Protein AF-A0A8W8J405-F1 (afdb_monomer_lite)

Sequence (204 aa):
MCAQHGYMSYIKSLPINDTPEIFALHENANITFAQNETNTMLGALLLLQPKTSSGGGKSREEVMEETAKEILGKVPKPIPLDPIFEKYPVMYEQSMNTVLIQEVIRYSLEQGDKPIPQARLDRIVELIEPWFFFSLVWSVGCTGDNDSWLKFSDWVRQQMKKEGLPFPETGIVYNYRLDDAGISSSENDENLEEETEIQKVNRT

Organism: Magallana gigas (NCBI:txid29159)

Foldseek 3Di:
DPPVVVVVVVVVPDDPDDQCVVVVDDNCVVVVVVVVVVVVVVVVVVVVPPPDPPPDDDDPVRVVVVVVVVVVVVDDDQDDLVVLCVVQPPDPVCVVSVVVSVVSVVVCVVVVNDPPPVVLVVLCVVCVVVVVLVCCCVPVVVVDDPVSQQVVQVVSVVVCVVVVHDDDPDDGPVVDDDDSVCPPPPPPPPPPPDPDDDDDDDDD

Structure (mmCIF, N/CA/C/O backbone):
data_AF-A0A8W8J405-F1
#
_entry.id   AF-A0A8W8J405-F1
#
loop_
_atom_site.group_PDB
_atom_site.id
_atom_site.type_symbol
_atom_site.label_atom_id
_atom_site.label_alt_id
_atom_site.label_comp_id
_atom_site.label_asym_id
_atom_site.label_entity_id
_atom_site.label_seq_id
_atom_site.pdbx_PDB_ins_code
_atom_site.Cartn_x
_atom_site.Cartn_y
_atom_site.Cartn_z
_atom_site.occupancy
_atom_site.B_iso_or_equiv
_atom_site.auth_seq_id
_atom_site.auth_comp_id
_atom_site.auth_asym_id
_atom_site.auth_atom_id
_atom_site.pdbx_PDB_model_num
ATOM 1 N N . MET A 1 1 ? 36.728 -22.732 -44.590 1.00 49.19 1 MET A N 1
ATOM 2 C CA . MET A 1 1 ? 37.371 -21.796 -43.636 1.00 49.19 1 MET A CA 1
ATOM 3 C C . MET A 1 1 ? 37.109 -20.306 -43.922 1.00 49.19 1 MET A C 1
ATOM 5 O O . MET A 1 1 ? 37.395 -19.501 -43.052 1.00 49.19 1 MET A O 1
ATOM 9 N N . CYS A 1 2 ? 36.517 -19.901 -45.057 1.00 55.41 2 CYS A N 1
ATOM 10 C CA . CYS A 1 2 ? 36.328 -18.472 -45.387 1.00 55.41 2 CYS A CA 1
ATOM 11 C C . CYS A 1 2 ? 35.104 -17.789 -44.741 1.00 55.41 2 CYS A C 1
ATOM 13 O O . CYS A 1 2 ? 35.080 -16.567 -44.650 1.00 55.41 2 CYS A O 1
ATOM 15 N N . ALA A 1 3 ? 34.105 -18.543 -44.266 1.00 60.91 3 ALA A N 1
ATOM 16 C CA . ALA A 1 3 ? 32.871 -17.960 -43.726 1.00 60.91 3 ALA A CA 1
ATOM 17 C C . ALA A 1 3 ? 33.085 -17.227 -42.385 1.00 60.91 3 ALA A C 1
ATOM 19 O O . ALA A 1 3 ? 32.571 -16.132 -42.188 1.00 60.91 3 ALA A O 1
ATOM 20 N N . GLN A 1 4 ? 33.910 -17.780 -41.487 1.00 63.34 4 GLN A N 1
ATOM 21 C CA . GLN A 1 4 ? 34.148 -17.212 -40.152 1.00 63.34 4 GLN A CA 1
ATOM 22 C C . GLN A 1 4 ? 34.823 -15.831 -40.203 1.00 63.34 4 GLN A C 1
ATOM 24 O O . GLN A 1 4 ? 34.497 -14.957 -39.406 1.00 63.34 4 GLN A O 1
ATOM 29 N N . HIS A 1 5 ? 35.731 -15.616 -41.161 1.00 70.56 5 HIS A N 1
ATOM 30 C CA . HIS A 1 5 ? 36.436 -14.342 -41.314 1.00 70.56 5 HIS A CA 1
ATOM 31 C C . HIS A 1 5 ? 35.497 -13.214 -41.774 1.00 70.56 5 HIS A C 1
ATOM 33 O O . HIS A 1 5 ? 35.637 -12.082 -41.320 1.00 70.56 5 HIS A O 1
ATOM 39 N N . GLY A 1 6 ? 34.503 -13.530 -42.614 1.00 81.44 6 GLY A N 1
ATOM 40 C CA . GLY A 1 6 ? 33.496 -12.566 -43.067 1.00 81.44 6 GLY A CA 1
ATOM 41 C C . GLY A 1 6 ? 32.609 -12.060 -41.927 1.00 81.44 6 GLY A C 1
ATOM 42 O O . GLY A 1 6 ? 32.471 -10.851 -41.752 1.00 81.44 6 GLY A O 1
ATOM 43 N N . TYR A 1 7 ? 32.078 -12.968 -41.099 1.00 83.75 7 TYR A N 1
ATOM 44 C CA . TYR A 1 7 ? 31.247 -12.589 -39.948 1.00 83.75 7 TYR A CA 1
ATOM 45 C C . TYR A 1 7 ? 32.035 -11.802 -38.895 1.00 83.75 7 TYR A C 1
ATOM 47 O O . TYR A 1 7 ? 31.532 -10.816 -38.368 1.00 83.75 7 TYR A O 1
ATOM 55 N N . MET A 1 8 ? 33.292 -12.176 -38.631 1.00 84.50 8 MET A N 1
ATOM 56 C CA . MET A 1 8 ? 34.136 -11.446 -37.678 1.00 84.50 8 MET A CA 1
ATOM 57 C C . MET A 1 8 ? 34.465 -10.027 -38.143 1.00 84.50 8 MET A C 1
ATOM 59 O O . MET A 1 8 ? 34.508 -9.113 -37.323 1.00 84.50 8 MET A O 1
ATOM 63 N N . SER A 1 9 ? 34.692 -9.833 -39.442 1.00 85.12 9 SER A N 1
ATOM 64 C CA . SER A 1 9 ? 34.904 -8.501 -40.013 1.00 85.12 9 SER A CA 1
ATOM 65 C C . SER A 1 9 ? 33.631 -7.651 -39.961 1.00 85.12 9 SER A C 1
ATOM 67 O O . SER A 1 9 ? 33.719 -6.461 -39.675 1.00 85.12 9 SER A O 1
ATOM 69 N N . TYR A 1 10 ? 32.454 -8.260 -40.150 1.00 85.50 10 TYR A N 1
ATOM 70 C CA . TYR A 1 10 ? 31.164 -7.578 -40.008 1.00 85.50 10 TYR A CA 1
ATOM 71 C C . TYR A 1 10 ? 30.876 -7.162 -38.558 1.00 85.50 10 TYR A C 1
ATOM 73 O O . TYR A 1 10 ? 30.579 -5.997 -38.313 1.00 85.50 10 TYR A O 1
ATOM 81 N N . ILE A 1 11 ? 31.058 -8.059 -37.582 1.00 85.31 11 ILE A N 1
ATOM 82 C CA . ILE A 1 11 ? 30.858 -7.753 -36.151 1.00 85.31 11 ILE A CA 1
ATOM 83 C C . ILE A 1 11 ? 31.761 -6.596 -35.703 1.00 85.31 11 ILE A C 1
ATOM 85 O O . ILE A 1 11 ? 31.324 -5.716 -34.973 1.00 85.31 11 ILE A O 1
ATOM 89 N N . LYS A 1 12 ? 33.009 -6.551 -36.183 1.00 85.81 12 LYS A N 1
ATOM 90 C CA . LYS A 1 12 ? 33.948 -5.459 -35.877 1.00 85.81 12 LYS A CA 1
ATOM 91 C C . LYS A 1 12 ? 33.601 -4.126 -36.546 1.00 85.81 12 LYS A C 1
ATOM 93 O O . LYS A 1 12 ? 34.156 -3.109 -36.148 1.00 85.81 12 LYS A O 1
ATOM 98 N N . SER A 1 13 ? 32.750 -4.137 -37.573 1.00 87.56 13 SER A N 1
ATOM 99 C CA . SER A 1 13 ? 32.295 -2.921 -38.258 1.00 87.56 13 SER A CA 1
ATOM 100 C C . SER A 1 13 ? 31.085 -2.265 -37.589 1.00 87.56 13 SER A C 1
ATOM 102 O O . SER A 1 13 ? 30.742 -1.140 -37.947 1.00 87.56 13 SER A O 1
ATOM 104 N N . LEU A 1 14 ? 30.442 -2.951 -36.636 1.00 87.19 14 LEU A N 1
ATOM 105 C CA . LEU A 1 14 ? 29.281 -2.423 -35.930 1.00 87.19 14 LEU A CA 1
ATOM 106 C C . LEU A 1 14 ? 29.681 -1.325 -34.926 1.00 87.19 14 LEU A C 1
ATOM 108 O O . LEU A 1 14 ? 30.794 -1.353 -34.389 1.00 87.19 14 LEU A O 1
ATOM 112 N N . PRO A 1 15 ? 28.784 -0.356 -34.666 1.00 84.56 15 PRO A N 1
ATOM 113 C CA . PRO A 1 15 ? 28.981 0.646 -33.625 1.00 84.56 15 PRO A CA 1
ATOM 114 C C . PRO A 1 15 ? 29.233 0.007 -32.252 1.00 84.56 15 PRO A C 1
ATOM 116 O O . PRO A 1 15 ? 28.630 -1.001 -31.910 1.00 84.56 15 PRO A O 1
ATOM 119 N N . ILE A 1 16 ? 30.107 0.619 -31.445 1.00 83.00 16 ILE A N 1
ATOM 120 C CA . ILE A 1 16 ? 30.371 0.182 -30.058 1.00 83.00 16 ILE A CA 1
ATOM 121 C C . ILE A 1 16 ? 29.167 0.420 -29.139 1.00 83.00 16 ILE A C 1
ATOM 123 O O . ILE A 1 16 ? 29.003 -0.293 -28.153 1.00 83.00 16 ILE A O 1
ATOM 127 N N . ASN A 1 17 ? 28.361 1.440 -29.441 1.00 81.75 17 ASN A N 1
ATOM 128 C CA . ASN A 1 17 ? 27.164 1.769 -28.685 1.00 81.75 17 ASN A CA 1
ATOM 129 C C . ASN A 1 17 ? 25.943 1.596 -29.586 1.00 81.75 17 ASN A C 1
ATOM 131 O O . ASN A 1 17 ? 25.810 2.309 -30.584 1.00 81.75 17 ASN A O 1
ATOM 135 N N . ASP A 1 18 ? 25.079 0.656 -29.225 1.00 84.00 18 ASP A N 1
ATOM 136 C CA . ASP A 1 18 ? 23.837 0.392 -29.940 1.00 84.00 18 ASP A CA 1
ATOM 137 C C . ASP A 1 18 ? 22.795 1.470 -29.622 1.00 84.00 18 ASP A C 1
ATOM 139 O O . ASP A 1 18 ? 22.687 1.956 -28.493 1.00 84.00 18 ASP A O 1
ATOM 143 N N . THR A 1 19 ? 22.004 1.863 -30.621 1.00 80.81 19 THR A N 1
ATOM 144 C CA . THR A 1 19 ? 20.865 2.756 -30.392 1.00 80.81 19 THR A CA 1
ATOM 145 C C . THR A 1 19 ? 19.710 1.977 -29.752 1.00 80.81 19 THR A C 1
ATOM 147 O O . THR A 1 19 ? 19.503 0.804 -30.065 1.00 80.81 19 THR A O 1
ATOM 150 N N . PRO A 1 20 ? 18.905 2.606 -28.878 1.00 81.31 20 PRO A N 1
ATOM 151 C CA . PRO A 1 20 ? 17.799 1.931 -28.190 1.00 81.31 20 PRO A CA 1
ATOM 152 C C . PRO A 1 20 ? 16.740 1.364 -29.156 1.00 81.31 20 PRO A C 1
ATOM 154 O O . PRO A 1 20 ? 16.057 0.395 -28.825 1.00 81.31 20 PRO A O 1
ATOM 157 N N . GLU A 1 21 ? 16.658 1.892 -30.380 1.00 84.06 21 GLU A N 1
ATOM 158 C CA . GLU A 1 21 ? 15.773 1.408 -31.448 1.00 84.06 21 GLU A CA 1
ATOM 159 C C . GLU A 1 21 ? 16.043 -0.052 -31.852 1.00 84.06 21 GLU A C 1
ATOM 161 O O . GLU A 1 21 ? 15.102 -0.765 -32.201 1.00 84.06 21 GLU A O 1
ATOM 166 N N . ILE A 1 22 ? 17.291 -0.537 -31.738 1.00 85.31 22 ILE A N 1
ATOM 167 C CA . ILE A 1 22 ? 17.645 -1.954 -31.967 1.00 85.31 22 ILE A CA 1
ATOM 168 C C . ILE A 1 22 ? 16.896 -2.886 -31.006 1.00 85.31 22 ILE A C 1
ATOM 170 O O . ILE A 1 22 ? 16.579 -4.022 -31.359 1.00 85.31 22 ILE A O 1
ATOM 174 N N . PHE A 1 23 ? 16.566 -2.393 -29.812 1.00 82.81 23 PHE A N 1
ATOM 175 C CA . PHE A 1 23 ? 15.793 -3.109 -28.799 1.00 82.81 23 PHE A CA 1
ATOM 176 C C . PHE A 1 23 ? 14.302 -2.739 -28.818 1.00 82.81 23 PHE A C 1
ATOM 178 O O . PHE A 1 23 ? 13.581 -3.071 -27.880 1.00 82.81 23 PHE A O 1
ATOM 185 N N . ALA A 1 24 ? 13.833 -2.058 -29.872 1.00 85.56 24 ALA A N 1
ATOM 186 C CA . ALA A 1 24 ? 12.485 -1.495 -29.981 1.00 85.56 24 ALA A CA 1
ATOM 187 C C . ALA A 1 24 ? 12.135 -0.488 -28.863 1.00 85.56 24 ALA A C 1
ATOM 189 O O . ALA A 1 24 ? 10.970 -0.335 -28.493 1.00 85.56 24 ALA A O 1
ATOM 190 N N . LEU A 1 25 ? 13.142 0.209 -28.324 1.00 87.38 25 LEU A N 1
ATOM 191 C CA . LEU A 1 25 ? 12.984 1.226 -27.286 1.00 87.38 25 LEU A CA 1
ATOM 192 C C . LEU A 1 25 ? 13.091 2.642 -27.869 1.00 87.38 25 LEU A C 1
ATOM 194 O O . LEU A 1 25 ? 13.815 2.891 -28.830 1.00 87.38 25 LEU A O 1
ATOM 198 N N . HIS A 1 26 ? 12.378 3.586 -27.251 1.00 89.25 26 HIS A N 1
ATOM 199 C CA . HIS A 1 26 ? 12.463 5.011 -27.584 1.00 89.25 26 HIS A CA 1
ATOM 200 C C . HIS A 1 26 ? 13.793 5.613 -27.096 1.00 89.25 26 HIS A C 1
ATOM 202 O O . HIS A 1 26 ? 14.342 5.156 -26.096 1.00 89.25 26 HIS A O 1
ATOM 208 N N . GLU A 1 27 ? 14.275 6.693 -27.722 1.00 82.38 27 GLU A N 1
ATOM 209 C CA . GLU A 1 27 ? 15.533 7.380 -27.361 1.00 82.38 27 GLU A CA 1
ATOM 210 C C . GLU A 1 27 ? 15.611 7.774 -25.870 1.00 82.38 27 GLU A C 1
ATOM 212 O O . GLU A 1 27 ? 16.662 7.686 -25.235 1.00 82.38 27 GLU A O 1
ATOM 217 N N . ASN A 1 28 ? 14.461 8.088 -25.268 1.00 85.56 28 ASN A N 1
ATOM 218 C CA . ASN A 1 28 ? 14.328 8.384 -23.835 1.00 85.56 28 ASN A CA 1
ATOM 219 C C . ASN A 1 28 ? 14.740 7.220 -22.913 1.00 85.56 28 ASN A C 1
ATOM 221 O O . ASN A 1 28 ? 15.047 7.460 -21.747 1.00 85.56 28 ASN A O 1
ATOM 225 N N . ALA A 1 29 ? 14.780 5.978 -23.405 1.00 85.31 29 ALA A N 1
ATOM 226 C CA . ALA A 1 29 ? 15.262 4.836 -22.632 1.00 85.31 29 ALA A CA 1
ATOM 227 C C . ALA A 1 29 ? 16.728 5.015 -22.206 1.00 85.31 29 ALA A C 1
ATOM 229 O O . ALA A 1 29 ? 17.083 4.633 -21.091 1.00 85.31 29 ALA A O 1
ATOM 230 N N . ASN A 1 30 ? 17.550 5.682 -23.027 1.00 85.06 30 ASN A N 1
ATOM 231 C CA . ASN A 1 30 ? 18.928 6.018 -22.662 1.00 85.06 30 ASN A CA 1
ATOM 232 C C . ASN A 1 30 ? 18.981 7.018 -21.499 1.00 85.06 30 ASN A C 1
ATOM 234 O O . ASN A 1 30 ? 19.847 6.901 -20.636 1.00 85.06 30 ASN A O 1
ATOM 238 N N . ILE A 1 31 ? 18.037 7.966 -21.437 1.00 88.69 31 ILE A N 1
ATOM 239 C CA . ILE A 1 31 ? 17.936 8.932 -20.333 1.00 88.69 31 ILE A CA 1
ATOM 240 C C . ILE A 1 31 ? 17.579 8.198 -19.038 1.00 88.69 31 ILE A C 1
ATOM 242 O O . ILE A 1 31 ? 18.243 8.388 -18.021 1.00 88.69 31 ILE A O 1
ATOM 246 N N . THR A 1 32 ? 16.570 7.322 -19.072 1.00 88.12 32 THR A N 1
ATOM 247 C CA . THR A 1 32 ? 16.173 6.524 -17.902 1.00 88.12 32 THR A CA 1
ATOM 248 C C . THR A 1 32 ? 17.295 5.599 -17.439 1.00 88.12 32 THR A C 1
ATOM 250 O O . THR A 1 32 ? 17.549 5.509 -16.238 1.00 88.12 32 THR A O 1
ATOM 253 N N . PHE A 1 33 ? 17.997 4.949 -18.371 1.00 87.88 33 PHE A N 1
ATOM 254 C CA . PHE A 1 33 ? 19.150 4.107 -18.062 1.00 87.88 33 PHE A CA 1
ATOM 255 C C . PHE A 1 33 ? 20.262 4.911 -17.378 1.00 87.88 33 PHE A C 1
ATOM 257 O O . PHE A 1 33 ? 20.672 4.560 -16.273 1.00 87.88 33 PHE A O 1
ATOM 264 N N . ALA A 1 34 ? 20.672 6.036 -17.972 1.00 89.00 34 ALA A N 1
ATOM 265 C CA . ALA A 1 34 ? 21.713 6.901 -17.423 1.00 89.00 34 ALA A CA 1
ATOM 266 C C . ALA A 1 34 ? 21.331 7.472 -16.049 1.00 89.00 34 ALA A C 1
ATOM 268 O O . ALA A 1 34 ? 22.167 7.545 -15.148 1.00 89.00 34 ALA A O 1
ATOM 269 N N . GLN A 1 35 ? 20.062 7.843 -15.851 1.00 93.94 35 GLN A N 1
ATOM 270 C CA . GLN A 1 35 ? 19.569 8.324 -14.563 1.00 93.94 35 GLN A CA 1
ATOM 271 C C . GLN A 1 35 ? 19.590 7.217 -13.503 1.00 93.94 35 GLN A C 1
ATOM 273 O O . GLN A 1 35 ? 20.003 7.462 -12.372 1.00 93.94 35 GLN A O 1
ATOM 278 N N . ASN A 1 36 ? 19.196 5.993 -13.859 1.00 93.06 36 ASN A N 1
ATOM 279 C CA . ASN A 1 36 ? 19.221 4.856 -12.943 1.00 93.06 36 ASN A CA 1
ATOM 280 C C . ASN A 1 36 ? 20.654 4.435 -12.571 1.00 93.06 36 ASN A C 1
ATOM 282 O O . ASN A 1 36 ? 20.948 4.194 -11.399 1.00 93.06 36 ASN A O 1
ATOM 286 N N . GLU A 1 37 ? 21.564 4.400 -13.547 1.00 94.38 37 GLU A N 1
ATOM 287 C CA . GLU A 1 37 ? 22.986 4.127 -13.320 1.00 94.38 37 GLU A CA 1
ATOM 288 C C . GLU A 1 37 ? 23.612 5.198 -12.417 1.00 94.38 37 GLU A C 1
ATOM 290 O O . GLU A 1 37 ? 24.251 4.875 -11.413 1.00 94.38 37 GLU A O 1
ATOM 295 N N . THR A 1 38 ? 23.335 6.476 -12.699 1.00 94.94 38 THR A N 1
ATOM 296 C CA . THR A 1 38 ? 23.798 7.602 -11.877 1.00 94.94 38 THR A CA 1
ATOM 297 C C . THR A 1 38 ? 23.254 7.506 -10.453 1.00 94.94 38 THR A C 1
ATOM 299 O O . THR A 1 38 ? 24.016 7.627 -9.498 1.00 94.94 38 THR A O 1
ATOM 302 N N . ASN A 1 39 ? 21.958 7.232 -10.278 1.00 94.69 39 ASN A N 1
ATOM 303 C CA . ASN A 1 39 ? 21.352 7.062 -8.955 1.00 94.69 39 ASN A CA 1
ATOM 304 C C . ASN A 1 39 ? 21.983 5.897 -8.184 1.00 94.69 39 A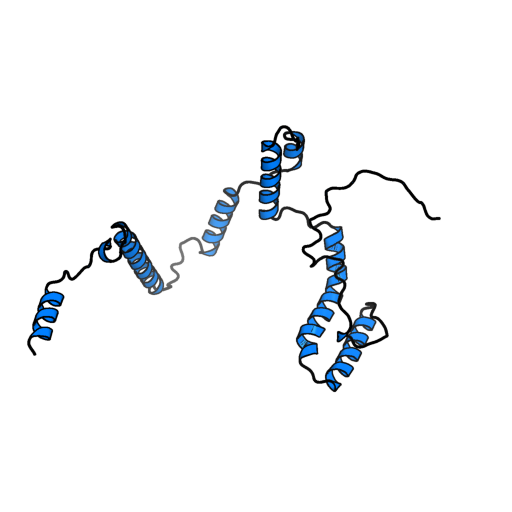SN A C 1
ATOM 306 O O . ASN A 1 39 ? 22.230 6.015 -6.984 1.00 94.69 39 ASN A O 1
ATOM 310 N N . THR A 1 40 ? 22.294 4.798 -8.869 1.00 94.12 40 THR A N 1
ATOM 311 C CA . THR A 1 40 ? 22.969 3.640 -8.271 1.00 94.12 40 THR A CA 1
ATOM 312 C C . THR A 1 40 ? 24.387 3.999 -7.821 1.00 94.12 40 THR A C 1
ATOM 314 O O . THR A 1 40 ? 24.774 3.691 -6.693 1.00 94.12 40 THR A O 1
ATOM 317 N N . MET A 1 41 ? 25.150 4.708 -8.659 1.00 94.00 41 MET A N 1
ATOM 318 C CA . MET A 1 41 ? 26.495 5.189 -8.329 1.00 94.00 41 MET A CA 1
ATOM 319 C C . MET A 1 41 ? 26.481 6.171 -7.151 1.00 94.00 41 MET A C 1
ATOM 321 O O . MET A 1 41 ? 27.282 6.039 -6.226 1.00 94.00 41 MET A O 1
ATOM 325 N N . LEU A 1 42 ? 25.562 7.140 -7.159 1.00 94.12 42 LEU A N 1
ATOM 326 C CA . LEU A 1 42 ? 25.394 8.097 -6.065 1.00 94.12 42 LEU A CA 1
ATOM 327 C C . LEU A 1 42 ? 24.978 7.392 -4.770 1.00 94.12 42 LEU A C 1
ATOM 329 O O . LEU A 1 42 ? 25.512 7.703 -3.708 1.00 94.12 42 LEU A O 1
ATOM 333 N N . GLY A 1 43 ? 24.100 6.390 -4.853 1.00 90.44 43 GLY A N 1
ATOM 334 C CA . GLY A 1 43 ? 23.758 5.525 -3.726 1.00 90.44 43 GLY A CA 1
ATOM 335 C C . GLY A 1 43 ? 24.981 4.800 -3.160 1.00 90.44 43 GLY A C 1
ATOM 336 O O . GLY A 1 43 ? 25.205 4.821 -1.952 1.00 90.44 43 GLY A O 1
ATOM 337 N N . ALA A 1 44 ? 25.825 4.224 -4.020 1.00 89.75 44 ALA A N 1
ATOM 338 C CA . ALA A 1 44 ? 27.069 3.577 -3.601 1.00 89.75 44 ALA A CA 1
ATOM 339 C C . ALA A 1 44 ? 28.061 4.564 -2.953 1.00 89.75 44 ALA A C 1
ATOM 341 O O . ALA A 1 44 ? 28.687 4.238 -1.945 1.00 89.75 44 ALA A O 1
ATOM 342 N N . LEU A 1 45 ? 28.171 5.788 -3.476 1.00 90.31 45 LEU A N 1
ATOM 343 C CA . LEU A 1 45 ? 28.992 6.851 -2.885 1.00 90.31 45 LEU A CA 1
ATOM 344 C C . LEU A 1 45 ? 28.489 7.275 -1.500 1.00 90.31 45 LEU A C 1
ATOM 346 O O . LEU A 1 45 ? 29.299 7.445 -0.590 1.00 90.31 45 LEU A O 1
ATOM 350 N N . LEU A 1 46 ? 27.171 7.389 -1.311 1.00 84.75 46 LEU A N 1
ATOM 351 C CA . LEU A 1 46 ? 26.574 7.661 0.001 1.00 84.75 46 LEU A CA 1
ATOM 352 C C . LEU A 1 46 ? 26.877 6.547 1.011 1.00 84.75 46 LEU A C 1
ATOM 354 O O . LEU A 1 46 ? 27.085 6.828 2.189 1.00 84.75 46 LEU A O 1
ATOM 358 N N . LEU A 1 47 ? 26.949 5.287 0.569 1.00 85.00 47 LEU A N 1
ATOM 359 C CA . LEU A 1 47 ? 27.334 4.164 1.433 1.00 85.00 47 LEU A CA 1
ATOM 360 C C . LEU A 1 47 ? 28.817 4.197 1.828 1.00 85.00 47 LEU A C 1
ATOM 362 O O . LEU A 1 47 ? 29.161 3.764 2.928 1.00 85.00 47 LEU A O 1
ATOM 366 N N . LEU A 1 48 ? 29.685 4.713 0.953 1.00 85.88 48 LEU A N 1
ATOM 367 C CA . LEU A 1 48 ? 31.112 4.914 1.228 1.00 85.88 48 LEU A CA 1
ATOM 368 C C . LEU A 1 48 ? 31.385 6.138 2.108 1.00 85.88 48 LEU A C 1
ATOM 370 O O . LEU A 1 48 ? 32.483 6.261 2.656 1.00 85.88 48 LEU A O 1
ATOM 374 N N . GLN A 1 49 ? 30.416 7.047 2.244 1.00 80.12 49 GLN A N 1
ATOM 375 C CA . GLN A 1 49 ? 30.575 8.241 3.056 1.00 80.12 49 GLN A CA 1
ATOM 376 C C . GLN A 1 49 ? 30.865 7.840 4.516 1.00 80.12 49 GLN A C 1
ATOM 378 O O . GLN A 1 49 ? 30.076 7.109 5.129 1.00 80.12 49 GLN A O 1
ATOM 383 N N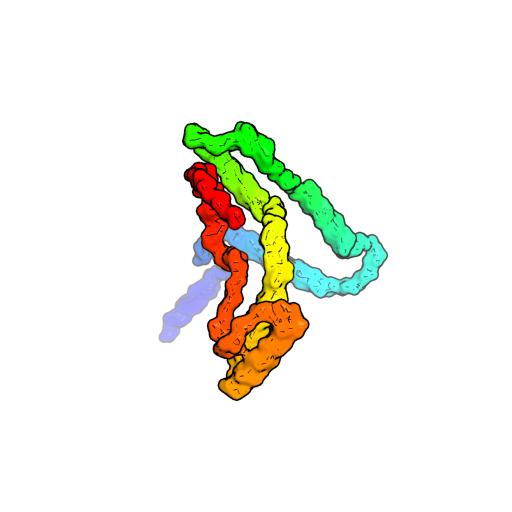 . PRO A 1 50 ? 31.988 8.298 5.106 1.00 79.12 50 PRO A N 1
ATOM 384 C CA . PRO A 1 50 ? 32.309 7.979 6.485 1.00 79.12 50 PRO A CA 1
ATOM 385 C C . PRO A 1 50 ? 31.207 8.531 7.386 1.00 79.12 50 PRO A C 1
ATOM 387 O O . PRO A 1 50 ? 30.899 9.723 7.353 1.00 79.12 50 PRO A O 1
ATOM 390 N N . LYS A 1 51 ? 30.620 7.662 8.212 1.00 67.25 51 LYS A N 1
ATOM 391 C CA . LYS A 1 51 ? 29.638 8.040 9.236 1.00 67.25 51 LYS A CA 1
ATOM 392 C C . LYS A 1 51 ? 30.340 8.736 10.406 1.00 67.25 51 LYS A C 1
ATOM 394 O O . LYS A 1 51 ? 30.284 8.266 11.538 1.00 67.25 51 LYS A O 1
ATOM 399 N N . THR A 1 52 ? 31.061 9.823 10.149 1.00 60.81 52 THR A N 1
ATOM 400 C CA . THR A 1 52 ? 31.509 10.710 11.217 1.00 60.81 52 THR A CA 1
ATOM 401 C C . THR A 1 52 ? 30.319 11.568 11.617 1.00 60.81 52 THR A C 1
ATOM 403 O O . THR A 1 52 ? 29.732 12.286 10.810 1.00 60.81 52 THR A O 1
ATOM 406 N N . SER A 1 53 ? 29.909 11.450 12.877 1.00 56.19 53 SER A N 1
ATOM 407 C CA . SER A 1 53 ? 28.870 12.283 13.469 1.00 56.19 53 SER A CA 1
ATOM 408 C C . SER A 1 53 ? 29.384 13.721 13.576 1.00 56.19 53 SER A C 1
ATOM 410 O O . SER A 1 53 ? 29.942 14.119 14.599 1.00 56.19 53 SER A O 1
ATOM 412 N N . SER A 1 54 ? 29.242 14.502 12.505 1.00 58.59 54 SER A N 1
ATOM 413 C CA . SER A 1 54 ? 29.358 15.955 12.587 1.00 58.59 54 SER A CA 1
ATOM 414 C C . SER A 1 54 ? 28.105 16.462 13.302 1.00 58.59 54 SER A C 1
ATOM 416 O O . SER A 1 54 ? 27.027 16.565 12.719 1.00 58.59 54 SER A O 1
ATOM 418 N N . GLY A 1 55 ? 28.223 16.650 14.616 1.00 63.31 55 GLY A N 1
ATOM 419 C CA . GLY A 1 55 ? 27.159 17.193 15.452 1.00 63.31 55 GLY A CA 1
ATOM 420 C C . GLY A 1 55 ? 26.908 18.652 15.090 1.00 63.31 55 GLY A C 1
ATOM 421 O O . GLY A 1 55 ? 27.693 19.519 15.463 1.00 63.31 55 GLY A O 1
ATOM 422 N N . GLY A 1 56 ? 25.833 18.915 14.348 1.00 62.81 56 GLY A N 1
ATOM 423 C CA . GLY A 1 56 ? 25.444 20.281 13.986 1.00 62.81 56 GLY A CA 1
ATOM 424 C C . GLY A 1 56 ? 24.247 20.416 13.042 1.00 62.81 56 GLY A C 1
ATOM 425 O O . GLY A 1 56 ? 24.049 21.492 12.489 1.00 62.81 56 GLY A O 1
ATOM 426 N N . GLY A 1 57 ? 23.460 19.359 12.831 1.00 70.62 57 GLY A N 1
ATOM 427 C CA . GLY A 1 57 ? 22.231 19.395 12.033 1.00 70.62 57 GLY A CA 1
ATOM 428 C C . GLY A 1 57 ? 21.073 18.743 12.783 1.00 70.62 57 GLY A C 1
ATOM 429 O O . GLY A 1 57 ? 21.312 18.013 13.749 1.00 70.62 57 GLY A O 1
ATOM 430 N N . LYS A 1 58 ? 19.837 19.006 12.336 1.00 65.12 58 LYS A N 1
ATOM 431 C CA . LYS A 1 58 ? 18.640 18.303 12.820 1.00 65.12 58 LYS A CA 1
ATOM 432 C C . LYS A 1 58 ? 18.899 16.799 12.805 1.00 65.12 58 LYS A C 1
ATOM 434 O O . LYS A 1 58 ? 19.486 16.283 11.848 1.00 65.12 58 LYS A O 1
ATOM 439 N N . SER A 1 59 ? 18.501 16.102 13.865 1.00 75.56 59 SER A N 1
ATOM 440 C CA . SER A 1 59 ? 18.635 14.645 13.880 1.00 75.56 59 SER A CA 1
ATOM 441 C C . SER A 1 59 ? 17.786 14.050 12.755 1.00 75.56 59 SER A C 1
ATOM 443 O O . SER A 1 59 ? 16.796 14.639 12.317 1.00 75.56 59 SER A O 1
ATOM 445 N N . ARG A 1 60 ? 18.167 12.872 12.256 1.00 69.88 60 ARG A N 1
ATOM 446 C CA . ARG A 1 60 ? 17.381 12.177 11.226 1.00 69.88 60 ARG A CA 1
ATOM 447 C C . ARG A 1 60 ? 15.940 11.960 11.699 1.00 69.88 60 ARG A C 1
ATOM 449 O O . ARG A 1 60 ? 15.011 12.040 10.906 1.00 69.88 60 ARG A O 1
ATOM 456 N N . GLU A 1 61 ? 15.778 11.717 12.992 1.00 76.88 61 GLU A N 1
ATOM 457 C CA . GLU A 1 61 ? 14.504 11.534 13.671 1.00 76.88 61 GLU A CA 1
ATOM 458 C C . GLU A 1 61 ? 13.685 12.838 13.702 1.00 76.88 61 GLU A C 1
ATOM 460 O O . GLU A 1 61 ? 12.490 12.803 13.431 1.00 76.88 61 GLU A O 1
ATOM 465 N N . GLU A 1 62 ? 14.319 13.993 13.923 1.00 81.00 62 GLU A N 1
ATOM 466 C CA . GLU A 1 62 ? 13.663 15.309 13.867 1.00 81.00 62 GLU A CA 1
ATOM 467 C C . GLU A 1 62 ? 13.200 15.657 12.444 1.00 81.00 62 GLU A C 1
ATOM 469 O O . GLU A 1 62 ? 12.075 16.116 12.254 1.00 81.00 62 GLU A O 1
ATOM 474 N N . VAL A 1 63 ? 14.025 15.377 11.428 1.00 81.56 63 VAL A N 1
ATOM 475 C CA . VAL A 1 63 ? 13.641 15.553 10.015 1.00 81.56 63 VAL A CA 1
ATOM 476 C C . VAL A 1 63 ? 12.493 14.610 9.642 1.00 81.56 63 VAL A C 1
ATOM 478 O O . VAL A 1 63 ? 11.572 14.995 8.921 1.00 81.56 63 VAL A O 1
ATOM 481 N N . MET A 1 64 ? 12.510 13.376 10.147 1.00 77.75 64 MET A N 1
ATOM 482 C CA . MET A 1 64 ? 11.433 12.410 9.932 1.00 77.75 64 MET A CA 1
ATOM 483 C C . MET A 1 64 ? 10.124 12.858 10.595 1.00 77.75 64 MET A C 1
ATOM 485 O O . MET A 1 64 ? 9.062 12.738 9.993 1.00 77.75 64 MET A O 1
ATOM 489 N N . GLU A 1 65 ? 10.181 13.413 11.804 1.00 87.06 65 GLU A N 1
ATOM 490 C CA . GLU A 1 65 ? 8.996 13.927 12.492 1.00 87.06 65 GLU A CA 1
ATOM 491 C C . GLU A 1 65 ? 8.434 15.185 11.810 1.00 87.06 65 GLU A C 1
ATOM 493 O O . GLU A 1 65 ? 7.220 15.314 11.646 1.00 87.06 65 GLU A O 1
ATOM 498 N N . GLU A 1 66 ? 9.297 16.103 11.373 1.00 87.00 66 GLU A N 1
ATOM 499 C CA . GLU A 1 66 ? 8.903 17.303 10.629 1.00 87.00 66 GLU A CA 1
ATOM 500 C C . GLU A 1 66 ? 8.234 16.944 9.299 1.00 87.00 66 GLU A C 1
ATOM 502 O O . GLU A 1 66 ? 7.139 17.426 9.007 1.00 87.00 66 GLU A O 1
ATOM 507 N N . THR A 1 67 ? 8.841 16.037 8.530 1.00 85.50 67 THR A N 1
ATOM 508 C CA . THR A 1 67 ? 8.264 15.556 7.266 1.00 85.50 67 THR A CA 1
ATOM 509 C C . THR A 1 67 ? 6.969 14.780 7.491 1.00 85.50 67 THR A C 1
ATOM 511 O O . THR A 1 67 ? 6.014 14.973 6.743 1.00 85.50 67 THR A O 1
ATOM 514 N N . ALA A 1 68 ? 6.870 13.972 8.551 1.00 88.38 68 ALA A N 1
ATOM 515 C CA . ALA A 1 68 ? 5.628 13.292 8.910 1.00 88.38 68 ALA A CA 1
ATOM 516 C C . ALA A 1 68 ? 4.504 14.286 9.245 1.00 88.38 68 ALA A C 1
ATOM 518 O O . ALA A 1 68 ? 3.376 14.108 8.787 1.00 88.38 68 ALA A O 1
ATOM 519 N N . LYS A 1 69 ? 4.802 15.363 9.985 1.00 89.00 69 LYS A N 1
ATOM 520 C CA . LYS A 1 69 ? 3.837 16.439 10.276 1.00 89.00 69 LYS A CA 1
ATOM 521 C C . LYS A 1 69 ? 3.438 17.209 9.020 1.00 89.00 69 LYS A C 1
ATOM 523 O O . LYS A 1 69 ? 2.269 17.554 8.869 1.00 89.00 69 LYS A O 1
ATOM 528 N N . GLU A 1 70 ? 4.377 17.457 8.111 1.00 90.25 70 GLU A N 1
ATOM 529 C CA . GLU A 1 70 ? 4.094 18.111 6.832 1.00 90.25 70 GLU A CA 1
ATOM 530 C C . GLU A 1 70 ? 3.184 17.246 5.950 1.00 90.25 70 GLU A C 1
ATOM 532 O O . GLU A 1 70 ? 2.211 17.745 5.385 1.00 90.25 70 GLU A O 1
ATOM 537 N N . ILE A 1 71 ? 3.461 15.942 5.867 1.00 87.00 71 ILE A N 1
ATOM 538 C CA . ILE A 1 71 ? 2.625 14.983 5.140 1.00 87.00 71 ILE A CA 1
ATOM 539 C C . ILE A 1 71 ? 1.241 14.915 5.784 1.00 87.00 71 ILE A C 1
ATOM 541 O O . ILE A 1 71 ? 0.250 15.053 5.074 1.00 87.00 71 ILE A O 1
ATOM 545 N N . LEU A 1 72 ? 1.157 14.805 7.113 1.00 83.75 72 LEU A N 1
ATOM 546 C CA . LEU A 1 72 ? -0.115 14.806 7.836 1.00 83.75 72 LEU A CA 1
ATOM 547 C C . LEU A 1 72 ? -0.927 16.083 7.570 1.00 83.75 72 LEU A C 1
ATOM 549 O O . LEU A 1 72 ? -2.142 16.015 7.418 1.00 83.75 72 LEU A O 1
ATOM 553 N N . GLY A 1 73 ? -0.265 17.237 7.457 1.00 83.38 73 GLY A N 1
ATOM 554 C CA . GLY A 1 73 ? -0.907 18.501 7.091 1.00 83.38 73 GLY A CA 1
ATOM 555 C C . GLY A 1 73 ? -1.392 18.568 5.637 1.00 83.38 73 GLY A C 1
ATOM 556 O O . GLY A 1 73 ? -2.318 19.324 5.345 1.00 83.38 73 GLY A O 1
ATOM 557 N N . LYS A 1 74 ? -0.793 17.790 4.726 1.00 86.81 74 LYS A N 1
ATOM 558 C CA . LYS A 1 74 ? -1.202 17.685 3.314 1.00 86.81 74 LYS A CA 1
ATOM 559 C C . LYS A 1 74 ? -2.327 16.674 3.087 1.00 86.81 74 LYS A C 1
ATOM 561 O O . LYS A 1 74 ? -2.989 16.748 2.052 1.00 86.81 74 LYS A O 1
ATOM 566 N N . VAL A 1 75 ? -2.538 15.736 4.011 1.00 79.94 75 VAL A N 1
ATOM 567 C CA . VAL A 1 75 ? -3.604 14.734 3.896 1.00 79.94 75 VAL A CA 1
ATOM 568 C C . VAL A 1 75 ? -4.974 15.411 4.084 1.00 79.94 75 VAL A C 1
ATOM 570 O O . VAL A 1 75 ? -5.165 16.155 5.052 1.00 79.94 75 VAL A O 1
ATOM 573 N N . PRO A 1 76 ? -5.944 15.187 3.174 1.00 78.25 76 PRO A N 1
ATOM 574 C CA . PRO A 1 76 ? -7.298 15.707 3.324 1.00 78.25 76 PRO A CA 1
ATOM 575 C C . PRO A 1 76 ? -7.957 15.159 4.590 1.00 78.25 76 PRO A C 1
ATOM 577 O O . PRO A 1 76 ? -7.835 13.976 4.899 1.00 78.25 76 PRO A O 1
ATOM 580 N N . LYS A 1 77 ? -8.694 16.013 5.307 1.00 72.44 77 LYS A N 1
ATOM 581 C CA . LYS A 1 77 ? -9.445 15.587 6.495 1.00 72.44 77 LYS A CA 1
ATOM 582 C C . LYS A 1 77 ? -10.533 14.570 6.116 1.00 72.44 77 LYS A C 1
ATOM 584 O O . LYS A 1 77 ? -11.086 14.688 5.018 1.00 72.44 77 LYS A O 1
ATOM 589 N N . PRO A 1 78 ? -10.878 13.637 7.023 1.00 71.50 78 PRO A N 1
ATOM 590 C CA . PRO A 1 78 ? -11.977 12.706 6.811 1.00 71.50 78 PRO A CA 1
ATOM 591 C C . PRO A 1 78 ? -13.266 13.441 6.450 1.00 71.50 78 PRO A C 1
ATOM 593 O O . PRO A 1 78 ? -13.581 14.497 7.010 1.00 71.50 78 PRO A O 1
ATOM 596 N N . ILE A 1 79 ? -13.984 12.899 5.472 1.00 75.62 79 ILE A N 1
ATOM 597 C CA . ILE A 1 79 ? -15.193 13.511 4.933 1.00 75.62 79 ILE A CA 1
ATOM 598 C C . ILE A 1 79 ? -16.386 13.018 5.770 1.00 75.62 79 ILE A C 1
ATOM 600 O O . ILE A 1 79 ? -16.631 11.811 5.796 1.00 75.62 79 ILE A O 1
ATOM 604 N N . PRO A 1 80 ? -17.147 13.907 6.441 1.00 75.06 80 PRO A N 1
ATOM 605 C CA . PRO A 1 80 ? -18.323 13.500 7.202 1.00 75.06 80 PRO A CA 1
ATOM 606 C C . PRO A 1 80 ? -19.433 13.045 6.249 1.00 75.06 80 PRO A C 1
ATOM 608 O O . PRO A 1 80 ? -19.810 13.774 5.329 1.00 75.06 80 PRO A O 1
ATOM 611 N N . LEU A 1 81 ? -19.954 11.839 6.478 1.00 74.25 81 LEU A N 1
ATOM 612 C CA . LEU A 1 81 ? -20.928 11.200 5.593 1.00 74.25 81 LEU A CA 1
ATOM 613 C C . LEU A 1 81 ? -22.345 11.774 5.755 1.00 74.25 81 LEU A C 1
ATOM 615 O O . LEU A 1 81 ? -23.032 11.987 4.757 1.00 74.25 81 LEU A O 1
ATOM 619 N N . ASP A 1 82 ? -22.756 12.096 6.983 1.00 75.50 82 ASP A N 1
ATOM 620 C CA . ASP A 1 82 ? -24.109 12.572 7.320 1.00 75.50 82 ASP A CA 1
ATOM 621 C C . ASP A 1 82 ? -24.610 13.742 6.442 1.00 75.50 82 ASP A C 1
ATOM 623 O O . ASP A 1 82 ? -25.680 13.624 5.839 1.00 75.50 82 ASP A O 1
ATOM 627 N N . PRO A 1 83 ? -23.852 14.847 6.261 1.00 79.25 83 PRO A N 1
ATOM 628 C CA . PRO A 1 83 ? -24.307 15.962 5.428 1.00 79.25 83 PRO A CA 1
ATOM 629 C C . PRO A 1 83 ? -24.327 15.644 3.923 1.00 79.25 83 PRO A C 1
ATOM 631 O O . PRO A 1 83 ? -24.965 16.362 3.152 1.00 79.25 83 PRO A O 1
ATOM 634 N N . ILE A 1 84 ? -23.611 14.608 3.474 1.00 78.31 84 ILE A N 1
ATOM 635 C CA . ILE A 1 84 ? -23.565 14.207 2.060 1.00 78.31 84 ILE A CA 1
ATOM 636 C C . ILE A 1 84 ? -24.809 13.400 1.706 1.00 78.31 84 ILE A C 1
ATOM 638 O O . ILE A 1 84 ? -25.411 13.658 0.664 1.00 78.31 84 ILE A O 1
ATOM 642 N N . PHE A 1 85 ? -25.230 12.499 2.596 1.00 76.38 85 PHE A N 1
ATOM 643 C CA . PHE A 1 85 ? -26.463 11.732 2.437 1.00 76.38 85 PHE A CA 1
ATOM 644 C C . PHE A 1 85 ? -27.710 12.622 2.408 1.00 76.38 85 PHE A C 1
ATOM 646 O O . PHE A 1 85 ? -28.612 12.378 1.610 1.00 76.38 85 PHE A O 1
ATOM 653 N N . GLU A 1 86 ? -27.748 13.684 3.220 1.00 81.56 86 GLU A N 1
ATOM 654 C CA . GLU A 1 86 ? -28.875 14.626 3.234 1.00 81.56 86 GLU A CA 1
ATOM 655 C C . GLU A 1 86 ? -28.918 15.507 1.972 1.00 81.56 86 GLU A C 1
ATOM 657 O O . GLU A 1 86 ? -29.988 15.812 1.445 1.00 81.56 86 GLU A O 1
ATOM 662 N N . LYS A 1 87 ? -27.750 15.900 1.449 1.00 83.00 87 LYS A N 1
ATOM 663 C CA . LYS A 1 87 ? -27.649 16.784 0.280 1.00 83.00 87 LYS A CA 1
ATOM 664 C C . LYS A 1 87 ? -27.820 16.057 -1.057 1.00 83.00 87 LYS A C 1
ATOM 666 O O . LYS A 1 87 ? -28.305 16.665 -2.011 1.00 83.00 87 LYS A O 1
ATOM 671 N N . TYR A 1 88 ? -27.410 14.793 -1.139 1.00 77.38 88 TYR A N 1
ATOM 672 C CA . TYR A 1 88 ? -27.436 13.990 -2.362 1.00 77.38 88 TYR A CA 1
ATOM 673 C C . TYR A 1 88 ? -28.073 12.625 -2.095 1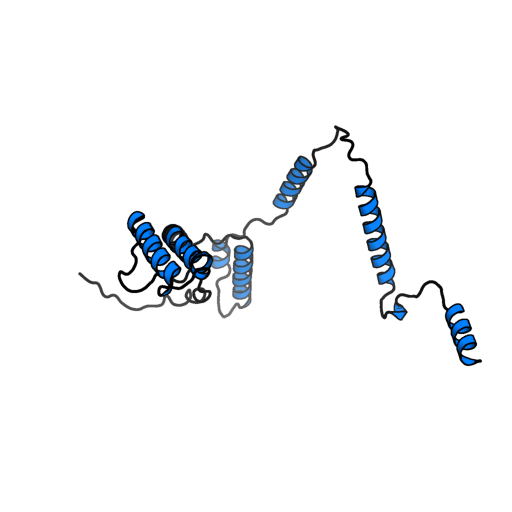.00 77.38 88 TYR A C 1
ATOM 675 O O . TYR A 1 88 ? -27.368 11.620 -2.096 1.00 77.38 88 TYR A O 1
ATOM 683 N N . PRO A 1 89 ? -29.396 12.552 -1.875 1.00 78.12 89 PRO A N 1
ATOM 684 C CA . PRO A 1 89 ? -30.055 11.278 -1.625 1.00 78.12 89 PRO A CA 1
ATOM 685 C C . PRO A 1 89 ? -29.883 10.327 -2.815 1.00 78.12 89 PRO A C 1
ATOM 687 O O . PRO A 1 89 ? -29.860 10.749 -3.981 1.00 78.12 89 PRO A O 1
ATOM 690 N N . VAL A 1 90 ? -29.783 9.031 -2.508 1.00 75.69 90 VAL A N 1
ATOM 691 C CA . VAL A 1 90 ? -29.752 7.957 -3.505 1.00 75.69 90 VAL A CA 1
ATOM 692 C C . VAL A 1 90 ? -31.143 7.851 -4.122 1.00 75.69 90 VAL A C 1
ATOM 694 O O . VAL A 1 90 ? -32.043 7.226 -3.571 1.00 75.69 90 VAL A O 1
ATOM 697 N N . MET A 1 91 ? -31.314 8.513 -5.260 1.00 73.56 91 MET A N 1
ATOM 698 C CA . MET A 1 91 ? -32.546 8.527 -6.040 1.00 73.56 91 MET A CA 1
ATOM 699 C C . MET A 1 91 ? -32.274 7.868 -7.386 1.00 73.56 91 MET A C 1
ATOM 701 O O . MET A 1 91 ? -31.243 8.134 -8.009 1.00 73.56 91 MET A O 1
ATOM 705 N N . TYR A 1 92 ? -33.207 7.044 -7.860 1.00 66.25 92 TYR A N 1
ATOM 706 C CA . TYR A 1 92 ? -33.059 6.320 -9.125 1.00 66.25 92 TYR A CA 1
ATOM 707 C C . TYR A 1 92 ? -32.872 7.271 -10.320 1.00 66.25 92 TYR A C 1
ATOM 709 O O . TYR A 1 92 ? -32.136 6.982 -11.262 1.00 66.25 92 TYR A O 1
ATOM 717 N N . GLU A 1 93 ? -33.485 8.451 -10.257 1.00 76.88 93 GLU A N 1
ATOM 718 C CA . GLU A 1 93 ? -33.438 9.481 -11.293 1.00 76.88 93 GLU A CA 1
ATOM 719 C C . GLU A 1 93 ? -32.095 10.227 -11.342 1.00 76.88 93 GLU A C 1
ATOM 721 O O . GLU A 1 93 ? -31.804 10.910 -12.326 1.00 76.88 93 GLU A O 1
ATOM 726 N N . GLN A 1 94 ? -31.273 10.122 -10.293 1.00 71.25 94 GLN A N 1
ATOM 727 C CA . GLN A 1 94 ? -29.997 10.827 -10.162 1.00 71.25 94 GLN A CA 1
ATOM 728 C C . GLN A 1 94 ? -28.854 9.838 -9.919 1.00 71.25 94 GLN A C 1
ATOM 730 O O . GLN A 1 94 ? -28.256 9.794 -8.845 1.00 71.25 94 GLN A O 1
ATOM 735 N N . SER A 1 95 ? -28.499 9.088 -10.965 1.00 83.12 95 SER A N 1
ATOM 736 C CA . SER A 1 95 ? -27.453 8.052 -10.933 1.00 83.12 95 SER A CA 1
ATOM 737 C C . SER A 1 95 ? -26.083 8.541 -10.441 1.00 83.12 95 SER A C 1
ATOM 739 O O . SER A 1 95 ? -25.332 7.780 -9.832 1.00 83.12 95 SER A O 1
ATOM 741 N N . MET A 1 96 ? -25.756 9.821 -10.649 1.00 79.81 96 MET A N 1
ATOM 742 C CA . MET A 1 96 ? -24.503 10.415 -10.169 1.00 79.81 96 MET A CA 1
ATOM 743 C C . MET A 1 96 ? -24.438 10.540 -8.642 1.00 79.81 96 MET A C 1
ATOM 745 O O . MET A 1 96 ? -23.347 10.436 -8.086 1.00 79.81 96 MET A O 1
ATOM 749 N N . ASN A 1 97 ? -25.570 10.716 -7.951 1.00 83.44 97 ASN A N 1
ATOM 750 C CA . ASN A 1 97 ? -25.590 10.782 -6.486 1.00 83.44 97 ASN A CA 1
ATOM 751 C C . ASN A 1 97 ? -25.238 9.423 -5.878 1.00 83.44 97 ASN A C 1
ATOM 753 O O . ASN A 1 97 ? -24.508 9.354 -4.894 1.00 83.44 97 ASN A O 1
ATOM 757 N N . THR A 1 98 ? -25.705 8.340 -6.502 1.00 78.81 98 THR A N 1
ATOM 758 C CA . THR A 1 98 ? -25.392 6.968 -6.096 1.00 78.81 98 THR A CA 1
ATOM 759 C C . THR A 1 98 ? -23.898 6.680 -6.220 1.00 78.81 98 THR A C 1
ATOM 761 O O . THR A 1 98 ? -23.290 6.225 -5.256 1.00 78.81 98 THR A O 1
ATOM 764 N N . VAL A 1 99 ? -23.286 7.015 -7.364 1.00 86.00 99 VAL A N 1
ATOM 765 C CA . VAL A 1 99 ? -21.835 6.846 -7.575 1.00 86.00 99 VAL A CA 1
ATOM 766 C C . VAL A 1 99 ? -21.035 7.708 -6.598 1.00 86.00 99 VAL A C 1
ATOM 768 O O . VAL A 1 99 ? -20.050 7.243 -6.033 1.00 86.00 99 VAL A O 1
ATOM 771 N N . LEU A 1 100 ? -21.471 8.947 -6.356 1.00 84.69 100 LEU A N 1
ATOM 772 C CA . LEU A 1 100 ? -20.823 9.854 -5.411 1.00 84.69 100 LEU A CA 1
ATOM 773 C C . LEU A 1 100 ? -20.848 9.294 -3.987 1.00 84.69 100 LEU A C 1
ATOM 775 O O . LEU A 1 100 ? -19.816 9.279 -3.325 1.00 84.69 100 LEU A O 1
ATOM 779 N N . ILE A 1 101 ? -21.994 8.798 -3.522 1.00 80.81 101 ILE A N 1
ATOM 780 C CA . ILE A 1 101 ? -22.110 8.190 -2.194 1.00 80.81 101 ILE A CA 1
ATOM 781 C C . ILE A 1 101 ? -21.247 6.930 -2.092 1.00 80.81 101 ILE A C 1
ATOM 783 O O . ILE A 1 101 ? -20.514 6.782 -1.118 1.00 80.81 101 ILE A O 1
ATOM 787 N N . GLN A 1 102 ? -21.279 6.052 -3.096 1.00 78.31 102 GLN A N 1
ATOM 788 C CA . GLN A 1 102 ? -20.464 4.833 -3.114 1.00 78.31 102 GLN A CA 1
ATOM 789 C C . GLN A 1 102 ? -18.966 5.142 -3.054 1.00 78.31 102 GLN A C 1
ATOM 791 O O . GLN A 1 102 ? -18.235 4.529 -2.277 1.00 78.31 102 GLN A O 1
ATOM 796 N N . GLU A 1 103 ? -18.514 6.126 -3.826 1.00 82.19 103 GLU A N 1
ATOM 797 C C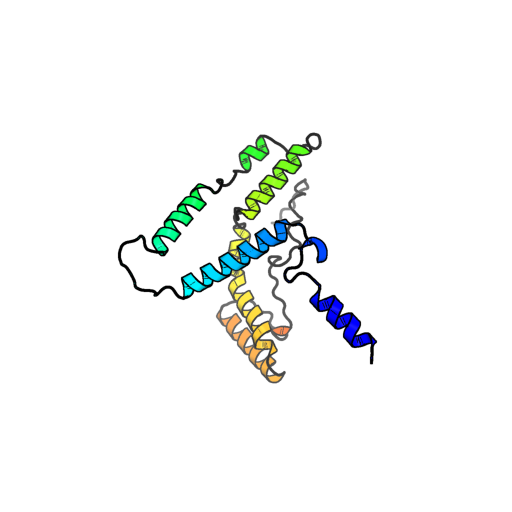A . GLU A 1 103 ? -17.112 6.529 -3.861 1.00 82.19 103 GLU A CA 1
ATOM 798 C C . GLU A 1 103 ? -16.670 7.193 -2.552 1.00 82.19 103 GLU A C 1
ATOM 800 O O . GLU A 1 103 ? -15.574 6.932 -2.058 1.00 82.19 103 GLU A O 1
ATOM 805 N N . VAL A 1 104 ? -17.535 8.006 -1.941 1.00 81.56 104 VAL A N 1
ATOM 806 C CA . VAL A 1 104 ? -17.265 8.618 -0.635 1.00 81.56 104 VAL A CA 1
ATOM 807 C C . VAL A 1 104 ? -17.212 7.549 0.464 1.00 81.56 104 VAL A C 1
ATOM 809 O O . VAL A 1 104 ? -16.308 7.585 1.296 1.00 81.56 104 VAL A O 1
ATOM 812 N N . ILE A 1 105 ? -18.107 6.554 0.447 1.00 76.12 105 ILE A N 1
ATOM 813 C CA . ILE A 1 105 ? -18.054 5.405 1.368 1.00 76.12 105 ILE A CA 1
ATOM 814 C C . ILE A 1 105 ? -16.757 4.612 1.170 1.00 76.12 105 ILE A C 1
ATOM 816 O O . ILE A 1 105 ? -16.111 4.250 2.155 1.00 76.12 105 ILE A O 1
ATOM 820 N N . ARG A 1 106 ? -16.355 4.361 -0.084 1.00 79.56 106 ARG A N 1
ATOM 821 C CA . ARG A 1 106 ? -15.097 3.678 -0.422 1.00 79.56 106 ARG A CA 1
ATOM 822 C C . ARG A 1 106 ? -13.888 4.444 0.115 1.00 79.56 106 ARG A C 1
ATOM 824 O O . ARG A 1 106 ? -13.020 3.850 0.748 1.00 79.56 106 ARG A O 1
ATOM 831 N N . TYR A 1 107 ? -13.857 5.761 -0.075 1.00 75.94 107 TYR A N 1
ATOM 832 C CA . TYR A 1 107 ? -12.785 6.614 0.431 1.00 75.94 107 TYR A CA 1
ATOM 833 C C . TYR A 1 107 ? -12.730 6.627 1.969 1.00 75.94 107 TYR A C 1
ATOM 835 O O . TYR A 1 107 ? -11.654 6.492 2.546 1.00 75.94 107 TYR A O 1
ATOM 843 N N . SER A 1 108 ? -13.875 6.716 2.654 1.00 72.06 108 SER A N 1
ATOM 844 C CA . SER A 1 108 ? -13.932 6.682 4.126 1.00 72.06 108 SER A CA 1
ATOM 845 C C . SER A 1 108 ? -13.555 5.312 4.711 1.00 72.06 108 SER A C 1
ATOM 847 O O . SER A 1 108 ? -12.998 5.234 5.805 1.00 72.06 108 SER A O 1
ATOM 849 N N . LEU A 1 109 ? -13.800 4.229 3.968 1.00 65.69 109 LEU A N 1
ATOM 850 C CA . LEU A 1 109 ? -13.335 2.877 4.289 1.00 65.69 109 LEU A CA 1
ATOM 851 C C . LEU A 1 109 ? -11.812 2.740 4.209 1.00 65.69 109 LEU A C 1
ATOM 853 O O . LEU A 1 109 ? -11.200 2.168 5.109 1.00 65.69 109 LEU A O 1
ATOM 857 N N . GLU A 1 110 ? -11.203 3.277 3.152 1.00 64.00 110 GLU A N 1
ATOM 858 C CA . GLU A 1 110 ? -9.748 3.255 2.949 1.00 64.00 110 GLU A CA 1
ATOM 859 C C . GLU A 1 110 ? -8.999 4.081 4.002 1.00 64.00 110 GLU A C 1
ATOM 861 O O . GLU A 1 110 ? -7.873 3.745 4.364 1.00 64.00 110 GLU A O 1
ATOM 866 N N . GLN A 1 111 ? -9.640 5.118 4.546 1.00 59.84 111 GLN A N 1
ATOM 867 C CA . GLN A 1 111 ? -9.114 5.921 5.655 1.00 59.84 111 GLN A CA 1
ATOM 868 C C . GLN A 1 111 ? -9.306 5.262 7.038 1.00 59.84 111 GLN A C 1
ATOM 870 O O . GLN A 1 111 ? -8.918 5.846 8.047 1.00 59.84 111 GLN A O 1
ATOM 875 N N . GLY A 1 112 ? -9.861 4.042 7.105 1.00 57.28 112 GLY A N 1
ATOM 876 C CA . GLY A 1 112 ? -10.014 3.282 8.351 1.00 57.28 112 GLY A CA 1
ATOM 877 C C . GLY A 1 112 ? -11.135 3.778 9.270 1.00 57.28 112 GLY A C 1
ATOM 878 O O . GLY A 1 112 ? -11.162 3.414 10.442 1.00 57.28 112 GLY A O 1
ATOM 879 N N . ASP A 1 113 ? -12.065 4.585 8.753 1.00 55.75 113 ASP A N 1
ATOM 880 C CA . ASP A 1 113 ? -13.010 5.370 9.559 1.00 55.75 113 ASP A CA 1
ATOM 881 C C . ASP A 1 113 ? -14.374 4.686 9.772 1.00 55.75 113 ASP A C 1
ATOM 883 O O . ASP A 1 113 ? -15.352 5.320 10.167 1.00 55.75 113 ASP A O 1
ATOM 887 N N . LYS A 1 114 ? -14.471 3.368 9.547 1.00 55.75 114 LYS A N 1
ATOM 888 C CA . LYS A 1 114 ? -15.601 2.604 10.089 1.00 55.75 114 LYS A CA 1
ATOM 889 C C . LYS A 1 114 ? -15.276 2.260 11.542 1.00 55.75 114 LYS A C 1
ATOM 891 O O . LYS A 1 114 ? -14.411 1.405 11.755 1.00 55.75 114 LYS A O 1
ATOM 896 N N . PRO A 1 115 ? -15.960 2.841 12.549 1.00 55.75 115 PRO A N 1
ATOM 897 C CA . PRO A 1 115 ? -15.902 2.273 13.883 1.00 55.75 115 PRO A CA 1
ATOM 898 C C . PRO A 1 115 ? -16.381 0.831 13.754 1.00 55.75 115 PRO A C 1
ATOM 900 O O . PRO A 1 115 ? -17.516 0.580 13.343 1.00 55.75 115 PRO A O 1
ATOM 903 N N . ILE A 1 116 ? -15.486 -0.119 14.035 1.00 58.16 116 ILE A N 1
ATOM 904 C CA . ILE A 1 116 ? -15.844 -1.530 14.149 1.00 58.16 116 ILE A CA 1
ATOM 905 C C . ILE A 1 116 ? -17.063 -1.549 15.076 1.00 58.16 116 ILE A C 1
ATOM 907 O O . ILE A 1 116 ? -16.954 -1.008 16.182 1.00 58.16 116 ILE A O 1
ATOM 911 N N . PRO A 1 117 ? -18.229 -2.064 14.633 1.00 63.03 117 PRO A N 1
ATOM 912 C CA . PRO A 1 117 ? -19.431 -2.043 15.452 1.00 63.03 117 PRO A CA 1
ATOM 913 C C . PRO A 1 117 ? -19.084 -2.546 16.853 1.00 63.03 117 PRO A C 1
ATOM 915 O O . PRO A 1 117 ? -18.437 -3.585 16.962 1.00 63.03 117 PRO A O 1
ATOM 918 N N . GLN A 1 118 ? -19.459 -1.818 17.910 1.00 57.97 118 GLN A N 1
ATOM 919 C CA . GLN A 1 118 ? -19.110 -2.185 19.296 1.00 57.97 118 GLN A CA 1
ATOM 920 C C . GLN A 1 118 ? -19.482 -3.649 19.595 1.00 57.97 118 GLN A C 1
ATOM 922 O O . GLN A 1 118 ? -18.685 -4.392 20.148 1.00 57.97 118 GLN A O 1
ATOM 927 N N . ALA A 1 119 ? -20.603 -4.123 19.041 1.00 60.47 119 ALA A N 1
ATOM 928 C CA . ALA A 1 119 ? -21.016 -5.524 19.102 1.00 60.47 119 ALA A CA 1
ATOM 929 C C . ALA A 1 119 ? -20.011 -6.530 18.491 1.00 60.47 119 ALA A C 1
ATOM 931 O O . ALA A 1 119 ? -19.974 -7.682 18.911 1.00 60.47 119 ALA A O 1
ATOM 932 N N . ARG A 1 120 ? -19.197 -6.139 17.499 1.00 63.66 120 ARG A N 1
ATOM 933 C CA . ARG A 1 120 ? -18.076 -6.950 16.984 1.00 63.66 120 ARG A CA 1
ATOM 934 C C . ARG A 1 120 ? -16.856 -6.875 17.903 1.00 63.66 120 ARG A C 1
ATOM 936 O O . ARG A 1 120 ? -16.168 -7.879 18.026 1.00 63.66 120 ARG A O 1
ATOM 943 N N . LEU A 1 121 ? -16.589 -5.731 18.536 1.00 64.12 121 LEU A N 1
ATOM 944 C CA . LEU A 1 121 ? -15.486 -5.587 19.495 1.00 64.12 121 LEU A CA 1
ATOM 945 C C . LEU A 1 121 ? -15.729 -6.426 20.752 1.00 64.12 121 LEU A C 1
ATOM 947 O O . LEU A 1 121 ? -14.848 -7.190 21.136 1.00 64.12 121 LEU A O 1
ATOM 951 N N . ASP A 1 122 ? -16.938 -6.365 21.311 1.00 67.31 122 ASP A N 1
ATOM 952 C CA . ASP A 1 122 ? -17.337 -7.174 22.467 1.00 67.31 122 ASP A CA 1
ATOM 953 C C . ASP A 1 122 ? -17.186 -8.674 22.161 1.00 67.31 122 ASP A C 1
ATOM 955 O O . ASP A 1 122 ? -16.601 -9.426 22.938 1.00 67.31 122 ASP A O 1
ATOM 959 N N . ARG A 1 123 ? -17.584 -9.097 20.954 1.00 69.69 123 ARG A N 1
ATOM 960 C CA . ARG A 1 123 ? -17.420 -10.485 20.492 1.00 69.69 123 ARG A CA 1
ATOM 961 C C . ARG A 1 123 ? -15.964 -10.897 20.280 1.00 69.69 123 ARG A C 1
ATOM 963 O O . ARG A 1 123 ? -15.626 -12.043 20.543 1.00 69.69 123 ARG A O 1
ATOM 970 N N . ILE A 1 124 ? -15.088 -10.005 19.812 1.00 71.81 124 ILE A N 1
ATOM 971 C CA . ILE A 1 124 ? -13.652 -10.308 19.663 1.00 71.81 124 ILE A CA 1
ATOM 972 C C . ILE A 1 124 ? -13.009 -10.538 21.033 1.00 71.81 124 ILE A C 1
ATOM 974 O O . ILE A 1 124 ? -12.189 -11.444 21.176 1.00 71.81 124 ILE A O 1
ATOM 978 N N . VAL A 1 125 ? -13.389 -9.744 22.038 1.00 71.00 125 VAL A N 1
ATOM 979 C CA . VAL A 1 125 ? -12.896 -9.906 23.412 1.00 71.00 125 VAL A CA 1
ATOM 980 C C . VAL A 1 125 ? -13.366 -11.235 24.009 1.00 71.00 125 VAL A C 1
ATOM 982 O O . VAL A 1 125 ? -12.586 -11.895 24.684 1.00 71.00 125 VAL A O 1
ATOM 985 N N . GLU A 1 126 ? -14.586 -11.678 23.706 1.00 73.62 126 GLU A N 1
ATOM 986 C CA . GLU A 1 126 ? -15.093 -12.994 24.129 1.00 73.62 126 GLU A CA 1
ATOM 987 C C . GLU A 1 126 ? -14.457 -14.169 23.360 1.00 73.62 126 GLU A C 1
ATOM 989 O O . GLU A 1 126 ? -14.320 -15.270 23.895 1.00 73.62 126 GLU A O 1
ATOM 994 N N . LEU A 1 127 ? -14.038 -13.953 22.109 1.00 73.19 127 LEU A N 1
ATOM 995 C CA . LEU A 1 127 ? -13.506 -15.000 21.227 1.00 73.19 127 LEU A CA 1
ATOM 996 C C . LEU A 1 127 ? -11.979 -15.124 21.242 1.00 73.19 127 LEU A C 1
ATOM 998 O O . LEU A 1 127 ? -11.455 -16.081 20.671 1.00 73.19 127 LEU A O 1
ATOM 1002 N N . ILE A 1 128 ? -11.254 -14.223 21.912 1.00 78.19 128 ILE A N 1
ATOM 1003 C CA . ILE A 1 128 ? -9.785 -14.252 21.946 1.00 78.19 128 ILE A CA 1
ATOM 1004 C C . ILE A 1 128 ? -9.237 -15.531 22.591 1.00 78.19 128 ILE A C 1
ATOM 1006 O O . ILE A 1 128 ? -8.307 -16.143 22.060 1.00 78.19 128 ILE A O 1
ATOM 1010 N N . GLU A 1 129 ? -9.833 -15.975 23.699 1.00 76.25 129 GLU A N 1
ATOM 1011 C CA . GLU A 1 129 ? -9.402 -17.184 24.404 1.00 76.25 129 GLU A CA 1
ATOM 1012 C C . GLU A 1 129 ? -9.761 -18.455 23.609 1.00 76.25 129 GLU A C 1
ATOM 1014 O O . GLU A 1 129 ? -8.859 -19.261 23.351 1.00 76.25 129 GLU A O 1
ATOM 1019 N N . PRO A 1 130 ? -11.004 -18.634 23.106 1.00 77.88 130 PRO A N 1
ATOM 1020 C CA . PRO A 1 130 ? -11.321 -19.726 22.186 1.00 77.88 130 PRO A CA 1
ATOM 1021 C C . PRO A 1 130 ? -10.460 -19.752 20.913 1.00 77.88 130 PRO A C 1
ATOM 1023 O O . PRO A 1 130 ? -10.047 -20.832 20.484 1.00 77.88 130 PRO A O 1
ATOM 1026 N N . TRP A 1 131 ? -10.142 -18.595 20.315 1.00 78.44 131 TRP A N 1
ATOM 1027 C CA . TRP A 1 131 ? -9.260 -18.515 19.144 1.00 78.44 131 TRP A CA 1
ATOM 1028 C C . TRP A 1 131 ? -7.835 -18.942 19.453 1.00 78.44 131 TRP A C 1
ATOM 1030 O O . TRP A 1 131 ? -7.223 -19.643 18.645 1.00 78.44 131 TRP A O 1
ATOM 1040 N N . PHE A 1 132 ? -7.308 -18.562 20.616 1.00 83.94 132 PHE A N 1
ATOM 1041 C CA . PHE A 1 132 ? -5.990 -19.003 21.042 1.00 83.94 132 PHE A CA 1
ATOM 1042 C C . PHE A 1 132 ? -5.931 -20.532 21.117 1.00 83.94 132 PHE A C 1
ATOM 1044 O O . PHE A 1 132 ? -5.074 -21.141 20.474 1.00 83.94 132 PHE A O 1
ATOM 1051 N N . PHE A 1 133 ? -6.884 -21.171 21.802 1.00 80.00 133 PHE A N 1
ATOM 1052 C CA . PHE A 1 133 ? -6.931 -22.633 21.901 1.00 80.00 133 PHE A CA 1
ATOM 1053 C C . PHE A 1 133 ? -7.168 -23.312 20.550 1.00 80.00 133 PHE A C 1
ATOM 1055 O O . PHE A 1 133 ? -6.512 -24.309 20.251 1.00 80.00 133 PHE A O 1
ATOM 1062 N N . PHE A 1 134 ? -8.036 -22.758 19.701 1.00 80.44 134 PHE A N 1
ATOM 1063 C CA . PHE A 1 134 ? -8.237 -23.255 18.341 1.00 80.44 134 PHE A CA 1
ATOM 1064 C C . PHE A 1 134 ? -6.932 -23.205 17.534 1.00 80.44 134 PHE A C 1
ATOM 1066 O O . PHE A 1 134 ? -6.509 -24.214 16.968 1.00 80.44 134 PHE A O 1
ATOM 1073 N N . SER A 1 135 ? -6.242 -22.062 17.536 1.00 81.06 135 SER A N 1
ATOM 1074 C CA . SER A 1 135 ? -4.963 -21.913 16.839 1.00 81.06 135 SER A CA 1
ATOM 1075 C C . SER A 1 135 ? -3.900 -22.868 17.387 1.00 81.06 135 SER A C 1
ATOM 1077 O O . SER A 1 135 ? -3.156 -23.466 16.613 1.00 81.06 135 SER A O 1
ATOM 1079 N N . LEU A 1 136 ? -3.863 -23.088 18.705 1.00 83.50 136 LEU A N 1
ATOM 1080 C CA . LEU A 1 136 ? -2.931 -23.999 19.367 1.00 83.50 136 LEU A CA 1
ATOM 1081 C C . LEU A 1 136 ? -3.178 -25.461 18.967 1.00 83.50 136 LEU A C 1
ATOM 1083 O O . LEU A 1 136 ? -2.230 -26.199 18.698 1.00 83.50 136 LEU A O 1
ATOM 1087 N N . VAL A 1 137 ? -4.442 -25.877 18.875 1.00 83.44 137 VAL A N 1
ATOM 1088 C CA . VAL A 1 137 ? -4.833 -27.229 18.443 1.00 83.44 137 VAL A CA 1
ATOM 1089 C C . VAL A 1 137 ? -4.404 -27.489 17.001 1.00 83.44 137 VAL A C 1
ATOM 1091 O O . VAL A 1 137 ? -3.832 -28.539 16.712 1.00 83.44 137 VAL A O 1
ATOM 1094 N N . TRP A 1 138 ? -4.621 -26.525 16.106 1.00 80.75 138 TRP A N 1
ATOM 1095 C CA . TRP A 1 138 ? -4.331 -26.687 14.679 1.00 80.75 138 TRP A CA 1
ATOM 1096 C C . TRP A 1 138 ? -2.885 -26.356 14.277 1.00 80.75 138 TRP A C 1
ATOM 1098 O O . TRP A 1 138 ? -2.483 -26.690 13.165 1.00 80.75 138 TRP A O 1
ATOM 1108 N N . SER A 1 139 ? -2.080 -25.769 15.169 1.00 82.56 139 SER A N 1
ATOM 1109 C CA . SER A 1 139 ? -0.644 -25.524 14.943 1.00 82.56 139 SER A CA 1
ATOM 1110 C C . SER A 1 139 ? 0.258 -26.520 15.669 1.00 82.56 139 SER A C 1
ATOM 1112 O O . SER A 1 139 ? 1.148 -27.103 15.059 1.00 82.56 139 SER A O 1
ATOM 1114 N N . VAL A 1 140 ? 0.038 -26.733 16.966 1.00 80.88 140 VAL A N 1
ATOM 1115 C CA . VAL A 1 140 ? 0.877 -27.603 17.800 1.00 80.88 140 VAL A CA 1
ATOM 1116 C C . VAL A 1 140 ? 0.278 -29.001 17.877 1.00 80.88 140 VAL A C 1
ATOM 1118 O O . VAL A 1 140 ? 1.004 -29.987 17.755 1.00 80.88 140 VAL A O 1
ATOM 1121 N N . GLY A 1 141 ? -1.047 -29.108 18.005 1.00 73.25 141 GLY A N 1
ATOM 1122 C CA . GLY A 1 141 ? -1.735 -30.396 18.121 1.00 73.25 141 GLY A CA 1
ATOM 1123 C C . GLY A 1 141 ? -1.589 -31.292 16.884 1.00 73.25 141 GLY A C 1
ATOM 1124 O O . GLY A 1 141 ? -1.503 -32.513 17.009 1.00 73.25 141 GLY A O 1
ATOM 1125 N N . CYS A 1 142 ? -1.442 -30.707 15.691 1.00 72.38 142 CYS A N 1
ATOM 1126 C CA . CYS A 1 142 ? -1.238 -31.465 14.452 1.00 72.38 142 CYS A CA 1
ATOM 1127 C C . CYS A 1 142 ? 0.140 -32.148 14.347 1.00 72.38 142 CYS A C 1
ATOM 1129 O O . CYS A 1 142 ? 0.320 -33.010 13.491 1.00 72.38 142 CYS A O 1
ATOM 1131 N N . THR A 1 143 ? 1.100 -31.806 15.215 1.00 78.44 143 THR A N 1
ATOM 1132 C CA . THR A 1 143 ? 2.477 -32.329 15.146 1.00 78.44 143 THR A CA 1
ATOM 1133 C C . THR A 1 143 ? 2.695 -33.651 15.898 1.00 78.44 143 THR A C 1
ATOM 1135 O O . THR A 1 143 ? 3.795 -34.197 15.852 1.00 78.44 143 THR A O 1
ATOM 1138 N N . GLY A 1 144 ? 1.677 -34.173 16.597 1.00 70.69 144 GLY A N 1
ATOM 1139 C CA . GLY A 1 144 ? 1.776 -35.395 17.411 1.00 70.69 144 GLY A CA 1
ATOM 1140 C C . GLY A 1 144 ? 1.253 -36.679 16.751 1.00 70.69 144 GLY A C 1
ATOM 1141 O O . GLY A 1 144 ? 0.517 -36.631 15.772 1.00 70.69 144 GLY A O 1
ATOM 1142 N N . ASP A 1 145 ? 1.597 -37.828 17.342 1.00 76.12 145 ASP A N 1
ATOM 1143 C CA . ASP A 1 145 ? 1.030 -39.151 17.029 1.00 76.12 145 ASP A CA 1
ATOM 1144 C C . ASP A 1 145 ? -0.314 -39.392 17.762 1.00 76.12 145 ASP A C 1
ATOM 1146 O O . ASP A 1 145 ? -0.663 -38.668 18.696 1.00 76.12 145 ASP A O 1
ATOM 1150 N N . ASN A 1 146 ? -1.044 -40.465 17.416 1.00 73.50 146 ASN A N 1
ATOM 1151 C CA . ASN A 1 146 ? -2.366 -40.803 17.989 1.00 73.50 146 ASN A CA 1
ATOM 1152 C C . ASN A 1 146 ? -2.429 -40.798 19.536 1.00 73.50 146 ASN A C 1
ATOM 1154 O O . ASN A 1 146 ? -3.424 -40.361 20.113 1.00 73.50 146 ASN A O 1
ATOM 1158 N N . ASP A 1 147 ? -1.382 -41.273 20.221 1.00 77.56 147 ASP A N 1
ATOM 1159 C CA . ASP A 1 147 ? -1.323 -41.304 21.695 1.00 77.56 147 ASP A CA 1
ATOM 1160 C C . ASP A 1 147 ? -1.112 -39.899 22.297 1.00 77.56 147 ASP A C 1
ATOM 1162 O O . ASP A 1 147 ? -1.677 -39.545 23.336 1.00 77.56 147 ASP A O 1
ATOM 1166 N N . SER A 1 148 ? -0.352 -39.056 21.595 1.00 80.19 148 SER A N 1
ATOM 1167 C CA . SER A 1 148 ? -0.121 -37.655 21.954 1.00 80.19 148 SER A CA 1
ATOM 1168 C C . SER A 1 148 ? -1.376 -36.807 21.743 1.00 80.19 148 SER A C 1
ATOM 1170 O O . SER A 1 148 ? -1.629 -35.896 22.530 1.00 80.19 148 SER A O 1
ATOM 1172 N N . TRP A 1 149 ? -2.205 -37.126 20.743 1.00 80.75 149 TRP A N 1
ATOM 1173 C CA . TRP A 1 149 ? -3.476 -36.437 20.492 1.00 80.75 149 TRP A CA 1
ATOM 1174 C C . TRP A 1 149 ? -4.482 -36.594 21.626 1.00 80.75 149 TRP A C 1
ATOM 1176 O O . TRP A 1 149 ? -5.139 -35.617 21.984 1.00 80.75 149 TRP A O 1
ATOM 1186 N N . LEU A 1 150 ? -4.587 -37.789 22.211 1.00 80.50 150 LEU A N 1
ATOM 1187 C CA . LEU A 1 150 ? -5.485 -38.051 23.338 1.00 80.50 150 LEU A CA 1
ATOM 1188 C C . LEU A 1 150 ? -5.036 -37.282 24.585 1.00 80.50 150 LEU A C 1
ATOM 1190 O O . LEU A 1 150 ? -5.821 -36.538 25.168 1.00 80.50 150 LEU A O 1
ATOM 1194 N N . LYS A 1 151 ? -3.744 -37.363 24.924 1.00 83.31 151 LYS A N 1
ATOM 1195 C CA . LYS A 1 151 ? -3.157 -36.636 26.064 1.00 83.31 151 LYS A CA 1
ATOM 1196 C C . LYS A 1 151 ? -3.272 -35.120 25.907 1.00 83.31 151 LYS A C 1
ATOM 1198 O O . LYS A 1 151 ? -3.582 -34.420 26.868 1.00 83.31 151 LYS A O 1
ATOM 1203 N N . PHE A 1 152 ? -3.043 -34.613 24.698 1.00 84.38 152 PHE A N 1
ATOM 1204 C CA . PHE A 1 152 ? -3.191 -33.196 24.382 1.00 84.38 152 PHE A CA 1
ATOM 1205 C C . PHE A 1 152 ? -4.658 -32.752 24.437 1.00 84.38 152 PHE A C 1
ATOM 1207 O O . PHE A 1 152 ? -4.955 -31.711 25.015 1.00 84.38 152 PHE A O 1
ATOM 1214 N N . SER A 1 153 ? -5.584 -33.562 23.912 1.00 82.62 153 SER A N 1
ATOM 1215 C CA . SER A 1 153 ? -7.030 -33.320 24.000 1.00 82.62 153 SER A CA 1
ATOM 1216 C C . SER A 1 153 ? -7.485 -33.208 25.458 1.00 82.62 153 SER A C 1
ATOM 1218 O O . SER A 1 153 ? -8.169 -32.249 25.813 1.00 82.62 153 SER A O 1
ATOM 1220 N N . ASP A 1 154 ? -7.064 -34.133 26.320 1.00 84.06 154 ASP A N 1
ATOM 1221 C CA . ASP A 1 154 ? -7.403 -34.105 27.747 1.00 84.06 154 ASP A CA 1
ATOM 1222 C C . ASP A 1 154 ? -6.786 -32.898 28.461 1.00 84.06 154 ASP A C 1
ATOM 1224 O O . ASP A 1 154 ? -7.444 -32.255 29.282 1.00 84.06 154 ASP A O 1
ATOM 1228 N N . TRP A 1 155 ? -5.543 -32.548 28.122 1.00 85.50 155 TRP A N 1
ATOM 1229 C CA . TRP A 1 155 ? -4.862 -31.386 28.685 1.00 85.50 155 TRP A CA 1
ATOM 1230 C C . TRP A 1 155 ? -5.544 -30.067 28.296 1.00 85.50 155 TRP A C 1
ATOM 1232 O O . TRP A 1 155 ? -5.831 -29.257 29.177 1.00 85.50 155 TRP A O 1
ATOM 1242 N N . VAL A 1 156 ? -5.875 -29.864 27.014 1.00 83.00 156 VAL A N 1
ATOM 1243 C CA . VAL A 1 156 ? -6.589 -28.661 26.548 1.00 83.00 156 VAL A CA 1
ATOM 1244 C C . VAL A 1 156 ? -7.959 -28.561 27.215 1.00 83.00 156 VAL A C 1
ATOM 1246 O O . VAL A 1 156 ? -8.310 -27.500 27.722 1.00 83.00 156 VAL A O 1
ATOM 1249 N N . ARG A 1 157 ? -8.706 -29.668 27.320 1.00 81.06 157 ARG A N 1
ATOM 1250 C CA . ARG A 1 157 ? -10.004 -29.701 28.019 1.00 81.06 157 ARG A CA 1
ATOM 1251 C C . ARG A 1 157 ? -9.886 -29.320 29.495 1.00 81.06 157 ARG A C 1
ATOM 1253 O O . ARG A 1 157 ? -10.750 -28.618 30.015 1.00 81.06 157 ARG A O 1
ATOM 1260 N N . GLN A 1 158 ? -8.821 -29.748 30.174 1.00 84.00 158 GLN A N 1
ATOM 1261 C CA . GLN A 1 158 ? -8.553 -29.337 31.555 1.00 84.00 158 GLN A CA 1
ATOM 1262 C C . GLN A 1 158 ? -8.227 -27.843 31.660 1.00 84.00 158 GLN A C 1
ATOM 1264 O O . GLN A 1 158 ? -8.716 -27.194 32.584 1.00 84.00 158 GLN A O 1
ATOM 1269 N N . GLN A 1 159 ? -7.451 -27.288 30.721 1.00 82.44 159 GLN A N 1
ATOM 1270 C CA . GLN A 1 159 ? -7.172 -25.848 30.688 1.00 82.44 159 GLN A CA 1
ATOM 1271 C C . GLN A 1 159 ? -8.440 -25.033 30.396 1.00 82.44 159 GLN A C 1
ATOM 1273 O O . GLN A 1 159 ? -8.722 -24.084 31.117 1.00 82.44 159 GLN A O 1
ATOM 1278 N N . MET A 1 160 ? -9.271 -25.451 29.437 1.00 77.56 160 MET A N 1
ATOM 1279 C CA . MET A 1 160 ? -10.539 -24.774 29.130 1.00 77.56 160 MET A CA 1
ATOM 1280 C C . MET A 1 160 ? -11.521 -24.822 30.307 1.00 77.56 160 MET A C 1
ATOM 1282 O O . MET A 1 160 ? -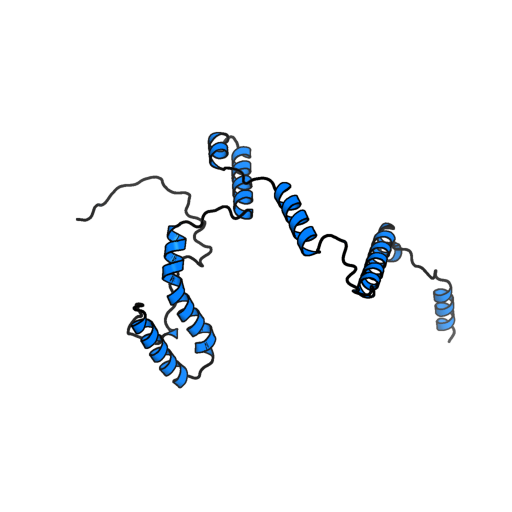12.170 -23.826 30.607 1.00 77.56 160 MET A O 1
ATOM 1286 N N . LYS A 1 161 ? -11.572 -25.939 31.048 1.00 81.69 161 LYS A N 1
ATOM 1287 C CA . LYS A 1 161 ? -12.381 -26.050 32.274 1.00 81.69 161 LYS A CA 1
ATOM 1288 C C . LYS A 1 161 ? -11.894 -25.121 33.389 1.00 81.69 161 LYS A C 1
ATOM 1290 O O . LYS A 1 161 ? -12.707 -24.643 34.175 1.00 81.69 161 LYS A O 1
ATOM 1295 N N . LYS A 1 162 ? -10.582 -24.889 33.478 1.00 81.94 162 LYS A N 1
ATOM 1296 C CA . LYS A 1 162 ? -9.976 -23.989 34.466 1.00 81.94 162 LYS A CA 1
ATOM 1297 C C . LYS A 1 162 ? -10.292 -22.520 34.169 1.00 81.94 162 LYS A C 1
ATOM 1299 O O . LYS A 1 162 ? -10.589 -21.788 35.105 1.00 81.94 162 LYS A O 1
ATOM 1304 N N . GLU A 1 163 ? -10.285 -22.139 32.895 1.00 74.38 163 GLU A N 1
ATOM 1305 C CA . GLU A 1 163 ? -10.638 -20.788 32.432 1.00 74.38 163 GLU A CA 1
ATOM 1306 C C . GLU A 1 163 ? -12.162 -20.585 32.273 1.00 74.38 163 GLU A C 1
ATOM 1308 O O . GLU A 1 163 ? -12.622 -19.512 31.907 1.00 74.38 163 GLU A O 1
ATOM 1313 N N . GLY A 1 164 ? -12.981 -21.599 32.583 1.00 70.62 164 GLY A N 1
ATOM 1314 C CA . GLY A 1 164 ? -14.445 -21.486 32.559 1.00 70.62 164 GLY A CA 1
ATOM 1315 C C . GLY A 1 164 ? -15.068 -21.486 31.158 1.00 70.62 164 GLY A C 1
ATOM 1316 O O . GLY A 1 164 ? -16.240 -21.140 31.015 1.00 70.62 164 GLY A O 1
ATOM 1317 N N . LEU A 1 165 ? -14.323 -21.907 30.134 1.00 71.25 165 LEU A N 1
ATOM 1318 C CA . LEU A 1 165 ? -14.794 -21.971 28.753 1.00 71.25 165 LEU A CA 1
ATOM 1319 C C . LEU A 1 165 ? -15.607 -23.258 28.513 1.00 71.25 165 LEU A C 1
ATOM 1321 O O . LEU A 1 165 ? -15.125 -24.359 28.813 1.00 71.25 165 LEU A O 1
ATOM 1325 N N . PRO A 1 166 ? -16.828 -23.167 27.954 1.00 68.31 166 PRO A N 1
ATOM 1326 C CA . PRO A 1 166 ? -17.653 -24.336 27.684 1.00 68.31 166 PRO A CA 1
ATOM 1327 C C . PRO A 1 166 ? -17.060 -25.149 26.527 1.00 68.31 166 PRO A C 1
ATOM 1329 O O . PRO A 1 166 ? -16.900 -24.650 25.416 1.00 68.31 166 PRO A O 1
ATOM 1332 N N . PHE A 1 167 ? -16.768 -26.427 26.772 1.00 70.19 167 PHE A N 1
ATOM 1333 C CA . PHE A 1 167 ? -16.333 -27.366 25.738 1.00 70.19 167 PHE A CA 1
ATOM 1334 C C . PHE A 1 167 ? -17.192 -28.642 25.786 1.00 70.19 167 PHE A C 1
ATOM 1336 O O . PHE A 1 167 ? -17.415 -29.161 26.883 1.00 70.19 167 PHE A O 1
ATOM 1343 N N . PRO A 1 168 ? -17.678 -29.177 24.648 1.00 74.50 168 PRO A N 1
ATOM 1344 C CA . PRO A 1 168 ? -18.537 -30.366 24.640 1.00 74.50 168 PRO A CA 1
ATOM 1345 C C . PRO A 1 168 ? -17.859 -31.596 25.262 1.00 74.50 168 PRO A C 1
ATOM 1347 O O . PRO A 1 168 ? -16.701 -31.874 24.964 1.00 74.50 168 PRO A O 1
ATOM 1350 N N . GLU A 1 169 ? -18.566 -32.367 26.095 1.00 65.25 169 GLU A N 1
ATOM 1351 C CA . GLU A 1 169 ? -17.984 -33.496 26.856 1.00 65.25 169 GLU A CA 1
ATOM 1352 C C . GLU A 1 169 ? -17.609 -34.718 26.000 1.00 65.25 169 GLU A C 1
ATOM 1354 O O . GLU A 1 169 ? -16.845 -35.577 26.436 1.00 65.25 169 GLU A O 1
ATOM 1359 N N . THR A 1 170 ? -18.123 -34.809 24.775 1.00 67.44 170 THR A N 1
ATOM 1360 C CA . THR A 1 170 ? -17.888 -35.938 23.867 1.00 67.44 170 THR A CA 1
ATOM 1361 C C . THR A 1 170 ? -16.703 -35.668 22.926 1.00 67.44 170 THR A C 1
ATOM 1363 O O . THR A 1 170 ? -16.203 -34.551 22.852 1.00 67.44 170 THR A O 1
ATOM 1366 N N . GLY A 1 171 ? -16.181 -36.691 22.240 1.00 72.25 171 GLY A N 1
ATOM 1367 C CA . GLY A 1 171 ? -15.158 -36.538 21.187 1.00 72.25 171 GLY A CA 1
ATOM 1368 C C . GLY A 1 171 ? -13.749 -36.109 21.640 1.00 72.25 171 GLY A C 1
ATOM 1369 O O . GLY A 1 171 ? -13.439 -36.040 22.825 1.00 72.25 171 GLY A O 1
ATOM 1370 N N . ILE A 1 172 ? -12.873 -35.800 20.680 1.00 74.88 172 ILE A N 1
ATOM 1371 C CA . ILE A 1 172 ? -11.536 -35.206 20.901 1.00 74.88 172 ILE A CA 1
ATOM 1372 C C . ILE A 1 172 ? -11.531 -33.754 20.427 1.00 74.88 172 ILE A C 1
ATOM 1374 O O . ILE A 1 172 ? -12.348 -33.393 19.584 1.00 74.88 172 ILE A O 1
ATOM 1378 N N . VAL A 1 173 ? -10.616 -32.923 20.936 1.00 75.75 173 VAL A N 1
ATOM 1379 C CA . VAL A 1 173 ? -10.589 -31.478 20.619 1.00 75.75 173 VAL A CA 1
ATOM 1380 C C . VAL A 1 173 ? -10.519 -31.197 19.107 1.00 75.75 173 VAL A C 1
ATOM 1382 O O . VAL A 1 173 ? -11.120 -30.241 18.631 1.00 75.75 173 VAL A O 1
ATOM 1385 N N . TYR A 1 174 ? -9.898 -32.091 18.335 1.00 76.94 174 TYR A N 1
ATOM 1386 C CA . TYR A 1 174 ? -9.803 -32.023 16.871 1.00 76.94 174 TYR A CA 1
ATOM 1387 C C . TYR A 1 174 ? -11.137 -32.196 16.120 1.00 76.94 174 TYR A C 1
ATOM 1389 O O . TYR A 1 174 ? -11.222 -31.845 14.948 1.00 76.94 174 TYR A O 1
ATOM 1397 N N . ASN A 1 175 ? -12.181 -32.722 16.770 1.00 74.81 175 ASN A N 1
ATOM 1398 C CA . ASN A 1 175 ? -13.501 -32.914 16.155 1.00 74.81 175 ASN A CA 1
ATOM 1399 C C . ASN A 1 175 ? -14.358 -31.641 16.167 1.00 74.81 175 ASN A C 1
ATOM 1401 O O . ASN A 1 175 ? -15.462 -31.642 15.622 1.00 74.81 175 ASN A O 1
ATOM 1405 N N . TYR A 1 176 ? -13.884 -30.579 16.818 1.00 69.56 176 TYR A N 1
ATOM 1406 C CA . TYR A 1 176 ? -14.641 -29.357 17.031 1.00 69.56 176 TYR A CA 1
ATOM 1407 C C . TYR A 1 176 ? -14.054 -28.216 16.208 1.00 69.56 176 TYR A C 1
ATOM 1409 O O . TYR A 1 176 ? -12.843 -27.991 16.179 1.00 69.56 176 TYR A O 1
ATOM 1417 N N . ARG A 1 177 ? -14.938 -27.479 15.537 1.00 67.25 177 ARG A N 1
ATOM 1418 C CA . ARG A 1 177 ? -14.614 -26.225 14.861 1.00 67.25 177 ARG A CA 1
ATOM 1419 C C . ARG A 1 177 ? -15.098 -25.078 15.736 1.00 67.25 177 ARG A C 1
ATOM 1421 O O . ARG A 1 177 ? -16.177 -25.175 16.316 1.00 67.25 177 ARG A O 1
ATOM 1428 N N . LEU A 1 178 ? -14.303 -24.019 15.831 1.00 69.62 178 LEU A N 1
ATOM 1429 C CA . LEU A 1 178 ? -14.752 -22.804 16.488 1.00 69.62 178 LEU A CA 1
ATOM 1430 C C . LEU A 1 178 ? -15.812 -22.123 15.613 1.00 69.62 178 LEU A C 1
ATOM 1432 O O . LEU A 1 178 ? -15.555 -21.864 14.437 1.00 69.62 178 LEU A O 1
ATOM 1436 N N . ASP A 1 179 ? -16.979 -21.863 16.193 1.00 67.19 179 ASP A N 1
ATOM 1437 C CA . ASP A 1 179 ? -17.975 -20.966 15.617 1.00 67.19 179 ASP A CA 1
ATOM 1438 C C . ASP A 1 179 ? -17.591 -19.536 16.002 1.00 67.19 179 ASP A C 1
ATOM 1440 O O . ASP A 1 179 ? -17.717 -19.128 17.155 1.00 67.19 179 ASP A O 1
ATOM 1444 N N . ASP A 1 180 ? -17.039 -18.799 15.046 1.00 65.62 180 ASP A N 1
ATOM 1445 C CA . ASP A 1 180 ? -16.645 -17.404 15.211 1.00 65.62 180 ASP A CA 1
ATOM 1446 C C . ASP A 1 180 ? -17.806 -16.437 14.927 1.00 65.62 180 ASP A C 1
ATOM 1448 O O . ASP A 1 180 ? -17.573 -15.249 14.699 1.00 65.62 180 ASP A O 1
ATOM 1452 N N . ALA A 1 181 ? -19.051 -16.938 14.915 1.00 58.16 181 ALA A N 1
ATOM 1453 C CA . ALA A 1 181 ? -20.280 -16.173 14.713 1.00 58.16 181 ALA A CA 1
ATOM 1454 C C . ALA A 1 181 ? -20.250 -15.282 13.454 1.00 58.16 181 ALA A C 1
ATOM 1456 O O . ALA A 1 181 ? -20.858 -14.207 13.423 1.00 58.16 181 ALA A O 1
ATOM 1457 N N . GLY A 1 182 ? -19.517 -15.720 12.425 1.00 58.16 182 GLY A N 1
ATOM 1458 C CA . GLY A 1 182 ? -19.393 -15.034 11.145 1.00 58.16 182 GLY A CA 1
ATOM 1459 C C . GLY A 1 182 ? -18.394 -13.870 11.111 1.00 58.16 182 GLY A C 1
ATOM 1460 O O . GLY A 1 182 ? -18.520 -12.979 10.270 1.00 58.16 182 GLY A O 1
ATOM 1461 N N . ILE A 1 183 ? -17.407 -13.836 12.017 1.00 57.97 183 ILE A N 1
ATOM 1462 C CA . ILE A 1 183 ? -16.351 -12.809 12.004 1.00 57.97 183 ILE A CA 1
ATOM 1463 C C . ILE A 1 183 ? -15.355 -13.022 10.853 1.00 57.97 183 ILE A C 1
ATOM 1465 O O . ILE A 1 183 ? -14.916 -12.030 10.268 1.00 57.97 183 ILE A O 1
ATOM 1469 N N . SER A 1 184 ? -15.013 -14.271 10.517 1.00 52.00 184 SER A N 1
ATOM 1470 C CA . SER A 1 184 ? -14.115 -14.624 9.403 1.00 52.00 184 SER A CA 1
ATOM 1471 C C . SER A 1 184 ? -14.832 -14.894 8.081 1.00 52.00 184 SER A C 1
ATOM 1473 O O . SER A 1 184 ? -14.179 -14.949 7.039 1.00 52.00 184 SER A O 1
ATOM 1475 N N . SER A 1 185 ? -16.159 -15.045 8.088 1.00 47.03 185 SER A N 1
ATOM 1476 C CA . SER A 1 185 ? -16.937 -15.192 6.859 1.00 47.03 185 SER A CA 1
ATOM 1477 C C . SER A 1 185 ? -17.021 -13.853 6.129 1.00 47.03 185 SER A C 1
ATOM 1479 O O . SER A 1 185 ? -17.629 -12.904 6.623 1.00 47.03 185 SER A O 1
ATOM 1481 N N . SER A 1 186 ? -16.480 -13.804 4.913 1.00 44.75 186 SER A N 1
ATOM 1482 C CA . SER A 1 186 ? -16.670 -12.706 3.954 1.00 44.75 186 SER A CA 1
ATOM 1483 C C . SER A 1 186 ? -18.112 -12.588 3.431 1.00 44.75 186 SER A C 1
ATOM 1485 O O . SER A 1 186 ? -18.376 -11.765 2.567 1.00 44.75 186 SER A O 1
ATOM 1487 N N . GLU A 1 187 ? -19.036 -13.421 3.919 1.00 43.69 187 GLU A N 1
ATOM 1488 C CA . GLU A 1 187 ? -20.419 -13.546 3.435 1.00 43.69 187 GLU A CA 1
ATOM 1489 C C . GLU A 1 187 ? -21.425 -12.638 4.171 1.00 43.69 187 GLU A C 1
ATOM 1491 O O . GLU A 1 187 ? -22.591 -12.605 3.801 1.00 43.69 187 GLU A O 1
ATOM 1496 N N . ASN A 1 188 ? -21.004 -11.864 5.180 1.00 41.66 188 ASN A N 1
ATOM 1497 C CA . ASN A 1 188 ? -21.911 -10.990 5.944 1.00 41.66 188 ASN A CA 1
ATOM 1498 C C . ASN A 1 188 ? -21.879 -9.501 5.551 1.00 41.66 188 ASN A C 1
ATOM 1500 O O . ASN A 1 188 ? -22.440 -8.680 6.272 1.00 41.66 188 ASN A O 1
ATOM 1504 N N . ASP A 1 189 ? -21.285 -9.141 4.410 1.00 42.56 189 ASP A N 1
ATOM 1505 C CA . ASP A 1 189 ? -21.396 -7.775 3.864 1.00 42.56 189 ASP A CA 1
ATOM 1506 C C . ASP A 1 189 ? -22.640 -7.569 2.965 1.00 42.56 189 ASP A C 1
ATOM 1508 O O . ASP A 1 189 ? -22.837 -6.472 2.449 1.00 42.56 189 ASP A O 1
ATOM 1512 N N . GLU A 1 190 ? -23.520 -8.572 2.808 1.00 42.00 190 GLU A N 1
ATOM 1513 C CA . GLU A 1 190 ? -24.708 -8.494 1.927 1.00 42.00 190 GLU A CA 1
ATOM 1514 C C . GLU A 1 190 ? -26.071 -8.311 2.630 1.00 42.00 190 GLU A C 1
ATOM 1516 O O . GLU A 1 190 ? -27.102 -8.415 1.980 1.00 42.00 190 GLU A O 1
ATOM 1521 N N . ASN A 1 191 ? -26.142 -7.985 3.925 1.00 32.31 191 ASN A N 1
ATOM 1522 C CA . ASN A 1 191 ? -27.440 -7.743 4.589 1.00 32.31 191 ASN A CA 1
ATOM 1523 C C . ASN A 1 191 ? -27.519 -6.377 5.281 1.00 32.31 191 ASN A C 1
ATOM 1525 O O . ASN A 1 191 ? -27.636 -6.282 6.502 1.00 32.31 191 ASN A O 1
ATOM 1529 N N . LEU A 1 192 ? -27.474 -5.307 4.484 1.00 35.66 192 LEU A N 1
ATOM 1530 C CA . LEU A 1 192 ? -27.909 -3.965 4.904 1.00 35.66 192 LEU A CA 1
ATOM 1531 C C . LEU A 1 192 ? -29.043 -3.394 4.036 1.00 35.66 192 LEU A C 1
ATOM 1533 O O . LEU A 1 192 ? -29.444 -2.250 4.227 1.00 35.66 192 LEU A O 1
ATOM 1537 N N . GLU A 1 193 ? -29.620 -4.204 3.150 1.00 35.19 193 GLU A N 1
ATOM 1538 C CA . GLU A 1 193 ? -30.828 -3.871 2.397 1.00 35.19 193 GLU A CA 1
ATOM 1539 C C . GLU A 1 193 ? -31.887 -4.943 2.664 1.00 35.19 193 GLU A C 1
ATOM 1541 O O . GLU A 1 193 ? -31.971 -5.902 1.918 1.00 35.19 193 GLU A O 1
ATOM 1546 N N . GLU A 1 194 ? -32.630 -4.824 3.771 1.00 33.38 194 GLU A N 1
ATOM 1547 C CA . GLU A 1 194 ? -34.032 -5.273 3.916 1.00 33.38 194 GLU A CA 1
ATOM 1548 C C . GLU A 1 194 ? -34.501 -5.079 5.376 1.00 33.38 194 GLU A C 1
ATOM 1550 O O . GLU A 1 194 ? -34.792 -6.019 6.111 1.00 33.38 194 GLU A O 1
ATOM 1555 N N . GLU A 1 195 ? -34.617 -3.823 5.822 1.00 33.09 195 GLU A N 1
ATOM 1556 C CA . GLU A 1 195 ? -35.622 -3.483 6.840 1.00 33.09 195 GLU A CA 1
ATOM 1557 C C . GLU A 1 195 ? -36.848 -2.890 6.140 1.00 33.09 195 GLU A C 1
ATOM 1559 O O . GLU A 1 195 ? -37.032 -1.677 6.068 1.00 33.09 195 GLU A O 1
ATOM 1564 N N . THR A 1 196 ? -37.719 -3.763 5.634 1.00 29.02 196 THR A N 1
ATOM 1565 C CA . THR A 1 196 ? -39.118 -3.411 5.361 1.00 29.02 196 THR A CA 1
ATOM 1566 C C . THR A 1 196 ? -40.035 -4.533 5.845 1.00 29.02 196 THR A C 1
ATOM 1568 O O . THR A 1 196 ? -40.114 -5.568 5.200 1.00 29.02 196 THR A O 1
ATOM 1571 N N . GLU A 1 197 ? -40.683 -4.276 6.993 1.00 33.81 197 GLU A N 1
ATOM 1572 C CA . GLU A 1 197 ? -41.891 -4.886 7.600 1.00 33.81 197 GLU A CA 1
ATOM 1573 C C . GLU A 1 197 ? -42.021 -6.435 7.584 1.00 33.81 197 GLU A C 1
ATOM 1575 O O . GLU A 1 197 ? -42.004 -7.079 6.548 1.00 33.81 197 GLU A O 1
ATOM 1580 N N . ILE A 1 198 ? -42.250 -7.119 8.718 1.00 28.55 198 ILE A N 1
ATOM 1581 C CA . ILE A 1 198 ? -43.605 -7.466 9.206 1.00 28.55 198 ILE A CA 1
ATOM 1582 C C . ILE A 1 198 ? -43.549 -8.109 10.624 1.00 28.55 198 ILE A C 1
ATOM 1584 O O . ILE A 1 198 ? -42.831 -9.069 10.874 1.00 28.55 198 ILE A O 1
ATOM 1588 N N . GLN A 1 199 ? -44.395 -7.570 11.514 1.00 27.86 199 GLN A N 1
ATOM 1589 C CA . GLN A 1 199 ? -45.125 -8.118 12.686 1.00 27.86 199 GLN A CA 1
ATOM 1590 C C . GLN A 1 199 ? -44.498 -9.064 13.749 1.00 27.86 199 GLN A C 1
ATOM 1592 O O . GLN A 1 199 ? -44.140 -10.213 13.528 1.00 27.86 199 GLN A O 1
ATOM 1597 N N . LYS A 1 200 ? -44.613 -8.560 14.991 1.00 40.00 200 LYS A N 1
ATOM 1598 C CA . LYS A 1 200 ? -44.477 -9.156 16.338 1.00 40.00 200 LYS A CA 1
ATOM 1599 C C . LYS A 1 200 ? -44.878 -10.633 16.503 1.00 40.00 200 LYS A C 1
ATOM 1601 O O . LYS A 1 200 ? -45.994 -11.002 16.152 1.00 40.00 200 LYS A O 1
ATOM 1606 N N . VAL A 1 201 ? -44.125 -11.345 17.354 1.00 28.20 201 VAL A N 1
ATOM 1607 C CA . VAL A 1 201 ? -44.684 -12.250 18.382 1.00 28.20 201 VAL A CA 1
ATOM 1608 C C . VAL A 1 201 ? -43.905 -12.075 19.692 1.00 28.20 201 VAL A C 1
ATOM 1610 O O . VAL A 1 201 ? -42.736 -12.435 19.786 1.00 28.20 201 VAL A O 1
ATOM 1613 N N . ASN A 1 202 ? -44.567 -11.526 20.716 1.00 38.53 202 ASN A N 1
ATOM 1614 C CA . ASN A 1 202 ? -44.074 -11.537 22.096 1.00 38.53 202 ASN A CA 1
ATOM 1615 C C . ASN A 1 202 ? -44.065 -12.978 22.622 1.00 38.53 202 ASN 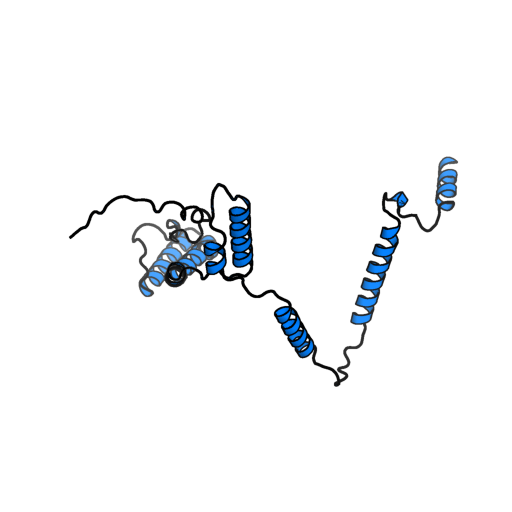A C 1
ATOM 1617 O O . ASN A 1 202 ? -45.026 -13.716 22.390 1.00 38.53 202 ASN A O 1
ATOM 1621 N N . ARG A 1 203 ? -43.069 -13.342 23.435 1.00 30.69 203 ARG A N 1
ATOM 1622 C CA . ARG A 1 203 ? -43.232 -14.437 24.394 1.00 30.69 203 ARG A CA 1
ATOM 1623 C C . ARG A 1 203 ? -43.014 -13.951 25.819 1.00 30.69 203 ARG A C 1
ATOM 1625 O O . ARG A 1 203 ? -42.033 -13.280 26.122 1.00 30.69 203 ARG A O 1
ATOM 1632 N N . THR A 1 204 ? -44.043 -14.265 26.595 1.00 35.41 204 THR A N 1
ATOM 1633 C CA . THR A 1 204 ? -44.162 -14.331 28.049 1.00 35.41 204 THR A CA 1
ATOM 1634 C C . THR A 1 204 ? -43.025 -15.123 28.678 1.00 35.41 204 THR A C 1
ATOM 1636 O O . THR A 1 204 ? -42.546 -16.069 28.009 1.00 35.41 204 THR A O 1
#

InterPro domains:
  IPR026983 Dynein heavy chain [PTHR22878] (4-107)
  IPR041466 Dynein heavy chain, AAA 5 extension domain [PF17852] (102-180)

pLDDT: mean 73.14, std 15.46, range [27.86, 94.94]

Secondary structure (DSSP, 8-state):
-HHHHHHHHHHHHS-SS--GGGGT--THHHHHHHHHHHHHHHHHHHHHS-------S--HHHHHHHHHHHHHHHSPPPPPSHHHHHHS---TT-HHHHHHHHHHHHHHHHTT-S---HHHHHHHHHHHHHHHHHHHHHHTGGGS-HHHHHHHHHHHHHHHHHTT----SSS-GGG-----TTSS-TTTTS-SS-----------

Radius of gyration: 33.27 Å; chains: 1; bounding box: 82×62×80 Å